Protein AF-A0A0F3GQL5-F1 (afdb_monomer_lite)

Organism: NCBI:txid29290

Structure (mmCIF, N/CA/C/O backbone):
data_AF-A0A0F3GQL5-F1
#
_entry.id   AF-A0A0F3GQL5-F1
#
loop_
_atom_site.group_PDB
_atom_site.id
_atom_site.type_symbol
_atom_site.label_atom_id
_atom_site.label_alt_id
_atom_site.label_comp_id
_atom_site.label_asym_id
_atom_site.label_entity_id
_atom_site.label_seq_id
_atom_site.pdbx_PDB_ins_code
_atom_site.Cartn_x
_atom_site.Cartn_y
_atom_site.Cartn_z
_atom_site.occupancy
_atom_site.B_iso_or_equiv
_atom_site.auth_seq_id
_atom_site.auth_comp_id
_atom_site.auth_asym_id
_atom_site.auth_atom_id
_atom_site.pdbx_PDB_model_num
ATOM 1 N N . MET A 1 1 ? 9.996 25.560 28.411 1.00 35.75 1 MET A N 1
ATOM 2 C CA . MET A 1 1 ? 9.798 25.557 29.876 1.00 35.75 1 MET A CA 1
ATOM 3 C C . MET A 1 1 ? 8.440 26.177 30.111 1.00 35.75 1 MET A C 1
ATOM 5 O O . MET A 1 1 ? 8.324 27.384 30.256 1.00 35.75 1 MET A O 1
ATOM 9 N N . GLU A 1 2 ? 7.406 25.362 29.974 1.00 34.84 2 GLU A N 1
ATOM 10 C CA . GLU A 1 2 ? 6.018 25.794 30.076 1.00 34.84 2 GLU A CA 1
ATOM 11 C C . GLU A 1 2 ? 5.508 25.186 31.376 1.00 34.84 2 GLU A C 1
ATOM 13 O O . GLU A 1 2 ? 5.240 23.991 31.466 1.00 34.84 2 GLU A O 1
ATOM 18 N N . ILE A 1 3 ? 5.584 25.983 32.437 1.00 33.94 3 ILE A N 1
ATOM 19 C CA . ILE A 1 3 ? 5.185 25.575 33.778 1.00 33.94 3 ILE A CA 1
ATOM 20 C C . ILE A 1 3 ? 3.669 25.770 33.862 1.00 33.94 3 ILE A C 1
ATOM 22 O O . ILE A 1 3 ? 3.178 26.893 33.902 1.00 33.94 3 ILE A O 1
ATOM 26 N N . ASP A 1 4 ? 2.966 24.642 33.806 1.00 48.16 4 ASP A N 1
ATOM 27 C CA . ASP A 1 4 ? 1.663 24.316 34.394 1.00 48.16 4 ASP A CA 1
ATOM 28 C C . ASP A 1 4 ? 0.695 25.463 34.754 1.00 48.16 4 ASP A C 1
ATOM 30 O O . ASP A 1 4 ? 0.532 25.853 35.913 1.00 48.16 4 ASP A O 1
ATOM 34 N N . TYR A 1 5 ? -0.123 25.860 33.777 1.00 36.84 5 TYR A N 1
ATOM 35 C CA . TYR A 1 5 ? -1.428 26.482 34.044 1.00 36.84 5 TYR A CA 1
ATOM 36 C C . TYR A 1 5 ? -2.418 25.504 34.718 1.00 36.84 5 TYR A C 1
ATOM 38 O O . TYR A 1 5 ? -3.364 25.938 35.375 1.00 36.84 5 TYR A O 1
ATOM 46 N N . ALA A 1 6 ? -2.193 24.187 34.615 1.00 38.31 6 ALA A N 1
ATOM 47 C CA . ALA A 1 6 ? -3.070 23.156 35.176 1.00 38.31 6 ALA A CA 1
ATOM 48 C C . ALA A 1 6 ? -2.985 23.050 36.713 1.00 38.31 6 ALA A C 1
ATOM 50 O O . ALA A 1 6 ? -4.001 22.829 37.375 1.00 38.31 6 ALA A O 1
ATOM 51 N N . VAL A 1 7 ? -1.802 23.264 37.301 1.00 40.31 7 VAL A N 1
ATOM 52 C CA . VAL A 1 7 ? -1.584 23.132 38.756 1.00 40.31 7 VAL A CA 1
ATOM 53 C C . VAL A 1 7 ? -2.179 24.316 39.530 1.00 40.31 7 VAL A C 1
ATOM 55 O O . VAL A 1 7 ? -2.746 24.128 40.608 1.00 40.31 7 VAL A O 1
ATOM 58 N N . ILE A 1 8 ? -2.142 25.525 38.958 1.00 38.12 8 ILE A N 1
ATOM 59 C CA . ILE A 1 8 ? -2.676 26.748 39.586 1.00 38.12 8 ILE A CA 1
ATOM 60 C C . ILE A 1 8 ? -4.211 26.701 39.688 1.00 38.12 8 ILE A C 1
ATOM 62 O O . ILE A 1 8 ? -4.778 27.118 40.700 1.00 38.12 8 ILE A O 1
ATOM 66 N N . VAL A 1 9 ? -4.891 26.141 38.682 1.00 43.47 9 VAL A N 1
ATOM 67 C C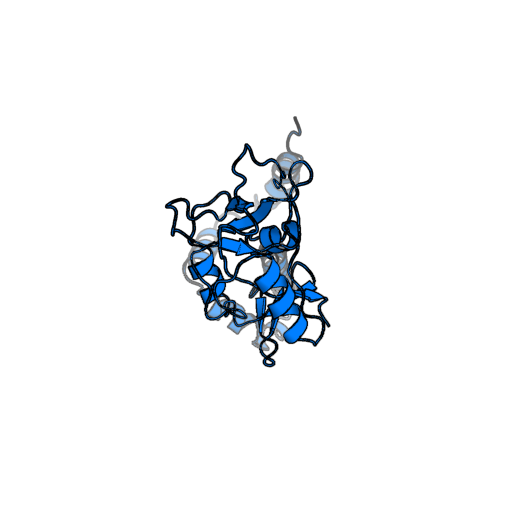A . VAL A 1 9 ? -6.359 25.992 38.680 1.00 43.47 9 VAL A CA 1
ATOM 68 C C . VAL A 1 9 ? -6.810 24.915 39.674 1.00 43.47 9 VAL A C 1
ATOM 70 O O . VAL A 1 9 ? -7.792 25.113 40.394 1.00 43.47 9 VAL A O 1
ATOM 73 N N . TYR A 1 10 ? -6.069 23.806 39.777 1.00 36.56 10 TYR A N 1
ATOM 74 C CA . TYR A 1 10 ? -6.400 22.708 40.691 1.00 36.56 10 TYR A CA 1
ATOM 75 C C . TYR A 1 10 ? -6.295 23.124 42.169 1.00 36.56 10 TYR A C 1
ATOM 77 O O . TYR A 1 10 ? -7.163 22.775 42.971 1.00 36.56 10 TYR A O 1
ATOM 85 N N . HIS A 1 11 ? -5.274 23.911 42.529 1.00 39.47 11 HIS A N 1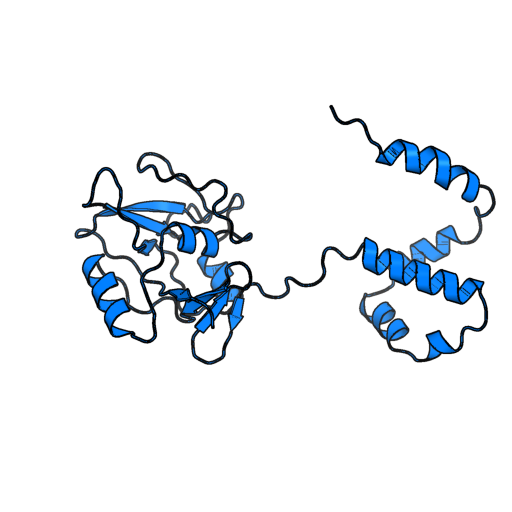
ATOM 86 C CA . HIS A 1 11 ? -5.040 24.319 43.919 1.00 39.47 11 HIS A CA 1
ATOM 87 C C . HIS A 1 11 ? -5.917 25.492 44.388 1.00 39.47 11 HIS A C 1
ATOM 89 O O . HIS A 1 11 ? -6.370 25.474 45.531 1.00 39.47 11 HIS A O 1
ATOM 95 N N . ASN A 1 12 ? -6.185 26.489 43.533 1.00 36.72 12 ASN A N 1
ATOM 96 C CA . ASN A 1 12 ? -6.850 27.729 43.966 1.00 36.72 12 ASN A CA 1
ATOM 97 C C . ASN A 1 12 ? -8.381 27.712 43.856 1.00 36.72 12 ASN A C 1
ATOM 99 O O . ASN A 1 12 ? -9.036 28.463 44.574 1.00 36.72 12 ASN A O 1
ATOM 103 N N . PHE A 1 13 ? -8.965 26.877 42.988 1.00 39.84 13 PHE A N 1
ATOM 104 C CA . PHE A 1 13 ? -10.416 26.894 42.747 1.00 39.84 13 PHE A CA 1
ATOM 105 C C . PHE A 1 13 ? -11.163 25.663 43.262 1.00 39.84 13 PHE A C 1
ATOM 107 O O . PHE A 1 13 ? -12.325 25.782 43.644 1.00 39.84 13 PHE A O 1
ATOM 114 N N . LEU A 1 14 ? -10.525 24.489 43.302 1.00 38.34 14 LEU A N 1
ATOM 115 C CA . LEU A 1 14 ? -11.206 23.254 43.702 1.00 38.34 14 LEU A CA 1
ATOM 116 C C . LEU A 1 14 ? -11.043 22.938 45.193 1.00 38.34 14 LEU A C 1
ATOM 118 O O . LEU A 1 14 ? -12.008 22.505 45.814 1.00 38.34 14 LEU A O 1
ATOM 122 N N . VAL A 1 15 ? -9.891 23.214 45.810 1.00 40.22 15 VAL A N 1
ATOM 123 C CA . VAL A 1 15 ? -9.652 22.897 47.235 1.00 40.22 15 VAL A CA 1
ATOM 124 C C . VAL A 1 15 ? -10.658 23.566 48.197 1.00 40.22 15 VAL A C 1
ATOM 126 O O . VAL A 1 15 ? -11.200 22.846 49.035 1.00 40.22 15 VAL A O 1
ATOM 129 N N . PRO A 1 16 ? -11.038 24.854 48.052 1.00 37.09 16 PRO A N 1
ATOM 130 C CA . PRO A 1 16 ? -11.979 25.486 48.986 1.00 37.09 16 PRO A CA 1
ATOM 131 C C . PRO A 1 16 ? -13.423 24.968 48.856 1.00 37.09 16 PRO A C 1
ATOM 133 O O . PRO A 1 16 ? -14.230 25.138 49.767 1.00 37.09 16 PRO A O 1
ATOM 136 N N . ALA A 1 17 ? -13.773 24.337 47.727 1.00 40.44 17 ALA A N 1
ATOM 137 C CA . ALA A 1 17 ? -15.112 23.797 47.477 1.00 40.44 17 ALA A CA 1
ATOM 138 C C . ALA A 1 17 ? -15.315 22.384 48.061 1.00 40.44 17 ALA A C 1
ATOM 140 O O . ALA A 1 17 ? -16.452 21.914 48.154 1.00 40.44 17 ALA A O 1
ATOM 141 N N . PHE A 1 18 ? -14.237 21.703 48.469 1.00 42.16 18 PHE A N 1
ATOM 142 C CA . PHE A 1 18 ? -14.279 20.316 48.948 1.00 42.16 18 PHE A CA 1
ATOM 143 C C . PHE A 1 18 ? -14.181 20.151 50.470 1.00 42.16 18 PHE A C 1
ATOM 145 O O . PHE A 1 18 ? -14.373 19.031 50.954 1.00 42.16 18 PHE A O 1
ATOM 152 N N . ASP A 1 19 ? -13.976 21.223 51.239 1.00 39.91 19 ASP A N 1
ATOM 153 C CA . ASP A 1 19 ? -13.812 21.119 52.698 1.00 39.91 19 ASP A CA 1
ATOM 154 C C . ASP A 1 19 ? -15.091 20.698 53.446 1.00 39.91 19 ASP A C 1
ATOM 156 O O . ASP A 1 19 ? -15.006 20.146 54.539 1.00 39.91 19 ASP A O 1
ATOM 160 N N . ASN A 1 20 ? -16.276 20.822 52.832 1.00 40.44 20 ASN A N 1
ATOM 161 C CA . ASN A 1 20 ? -17.553 20.439 53.457 1.00 40.44 20 ASN A CA 1
ATOM 162 C C . ASN A 1 20 ? -18.208 19.163 52.887 1.00 40.44 20 ASN A C 1
ATOM 164 O O . ASN A 1 20 ? -19.318 18.816 53.288 1.00 40.44 20 ASN A O 1
ATOM 168 N N . ILE A 1 21 ? -17.552 18.436 51.968 1.00 44.78 21 ILE A N 1
ATOM 169 C CA . ILE A 1 21 ? -18.085 17.183 51.372 1.00 44.78 21 ILE A CA 1
ATOM 170 C C . ILE A 1 21 ? -17.102 16.012 51.560 1.00 44.78 21 ILE A C 1
ATOM 172 O O . ILE A 1 21 ? -17.028 15.071 50.772 1.00 44.78 21 ILE A O 1
ATOM 176 N N . ARG A 1 22 ? -16.335 16.027 52.649 1.00 45.81 22 ARG A N 1
ATOM 177 C CA . ARG A 1 22 ? -15.672 14.830 53.180 1.00 45.81 22 ARG A CA 1
ATOM 178 C C . ARG A 1 22 ? -16.541 14.377 54.347 1.00 45.81 22 ARG A C 1
ATOM 180 O O . ARG A 1 22 ? -16.641 15.071 55.342 1.00 45.81 22 ARG A O 1
ATOM 187 N N . ILE A 1 23 ? -17.309 13.295 54.263 1.00 42.25 23 ILE A N 1
ATOM 188 C CA . ILE A 1 23 ? -16.797 11.976 54.674 1.00 42.25 23 ILE A CA 1
ATOM 189 C C . ILE A 1 23 ? -17.729 10.821 54.230 1.00 42.25 23 ILE A C 1
ATOM 191 O O . ILE A 1 23 ? -17.325 9.666 54.275 1.00 42.25 23 ILE A O 1
ATOM 195 N N . PHE A 1 24 ? -18.943 11.077 53.726 1.00 40.94 24 PHE A N 1
ATOM 196 C CA . PHE A 1 24 ? -19.940 10.001 53.556 1.00 40.94 24 PHE A CA 1
ATOM 197 C C . PHE A 1 24 ? -20.049 9.359 52.162 1.00 40.94 24 PHE A C 1
ATOM 199 O O . PHE A 1 24 ? -20.580 8.258 52.053 1.00 40.94 24 PHE A O 1
ATOM 206 N N . MET A 1 25 ? -19.540 9.987 51.096 1.00 42.22 25 MET A N 1
ATOM 207 C CA . MET A 1 25 ? -19.815 9.533 49.715 1.00 42.22 25 MET A CA 1
ATOM 208 C C . MET A 1 25 ? -18.606 8.948 48.970 1.00 42.22 25 MET A C 1
ATOM 210 O O . MET A 1 25 ? -18.778 8.306 47.934 1.00 42.22 25 MET A O 1
ATOM 214 N N . LEU A 1 26 ? -17.389 9.093 49.503 1.00 39.34 26 LEU A N 1
ATOM 215 C CA . LEU A 1 26 ? -16.164 8.573 48.879 1.00 39.34 26 LEU A CA 1
ATOM 216 C C . LEU A 1 26 ? -16.156 7.033 48.709 1.00 39.34 26 LEU A C 1
ATOM 218 O O . LEU A 1 26 ? -15.758 6.560 47.644 1.00 39.34 26 LEU A O 1
ATOM 222 N N . PRO A 1 27 ? -16.657 6.227 49.672 1.00 40.41 27 PRO A N 1
ATOM 223 C CA . PRO A 1 27 ? -16.691 4.770 49.513 1.00 40.41 27 PRO A CA 1
ATOM 224 C C . PRO A 1 27 ? -17.702 4.302 48.455 1.00 40.41 27 PRO A C 1
ATOM 226 O O . PRO A 1 27 ? -17.504 3.265 47.822 1.00 40.41 27 PRO A O 1
ATOM 229 N N . LEU A 1 28 ? -18.786 5.061 48.247 1.00 39.66 28 LEU A N 1
ATOM 230 C CA . LEU A 1 28 ? -19.850 4.716 47.301 1.00 39.66 28 LEU A CA 1
ATOM 231 C C . LEU A 1 28 ? -19.434 5.018 45.854 1.00 39.66 28 LEU A C 1
ATOM 233 O O . LEU A 1 28 ? -19.674 4.204 44.965 1.00 39.66 28 LEU A O 1
ATOM 237 N N . VAL A 1 29 ? -18.749 6.147 45.637 1.00 45.00 29 VAL A N 1
ATOM 238 C CA . VAL A 1 29 ? -18.196 6.539 44.329 1.00 45.00 29 VAL A CA 1
ATOM 239 C C . VAL A 1 29 ? -17.140 5.536 43.863 1.00 45.00 29 VAL A C 1
ATOM 241 O O . VAL A 1 29 ? -17.194 5.099 42.718 1.00 45.00 29 VAL A O 1
ATOM 244 N N . ILE A 1 30 ? -16.256 5.076 44.756 1.00 43.16 30 ILE A N 1
ATOM 245 C CA . ILE A 1 30 ? -15.262 4.039 44.432 1.00 43.16 30 ILE A CA 1
ATOM 246 C C . ILE A 1 30 ? -15.948 2.693 44.131 1.00 43.16 30 ILE A C 1
ATOM 248 O O . ILE A 1 30 ? -15.591 2.025 43.162 1.00 43.16 30 ILE A O 1
ATOM 252 N N . ARG A 1 31 ? -16.985 2.301 44.890 1.00 37.59 31 ARG A N 1
ATOM 253 C CA . ARG A 1 31 ? -17.737 1.055 44.629 1.00 37.59 31 ARG A CA 1
ATOM 254 C C . ARG A 1 31 ? -18.521 1.070 43.313 1.00 37.59 31 ARG A C 1
ATOM 256 O O . ARG A 1 31 ? -18.642 0.018 42.690 1.00 37.59 31 ARG A O 1
ATOM 263 N N . LEU A 1 32 ? -19.038 2.223 42.886 1.00 41.56 32 LEU A N 1
ATOM 264 C CA . LEU A 1 32 ? -19.725 2.367 41.597 1.00 41.56 32 LEU A CA 1
ATOM 265 C C . LEU A 1 32 ? -18.733 2.418 40.425 1.00 41.56 32 LEU A C 1
ATOM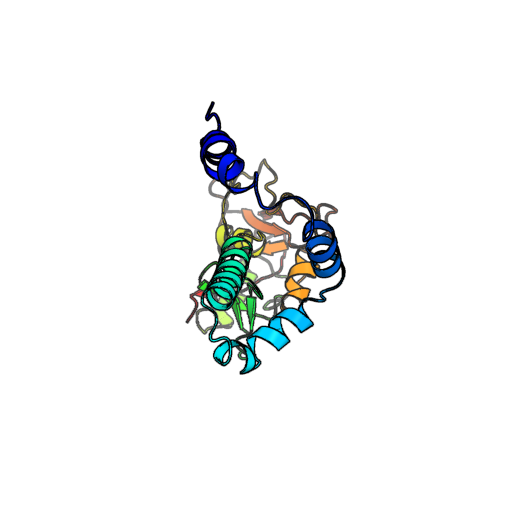 267 O O . LEU A 1 32 ? -18.968 1.752 39.419 1.00 41.56 32 LEU A O 1
ATOM 271 N N . PHE A 1 33 ? -17.594 3.106 40.579 1.00 40.97 33 PHE A N 1
ATOM 272 C CA . PHE A 1 33 ? -16.528 3.147 39.567 1.00 40.97 33 PHE A CA 1
ATOM 273 C C . PHE A 1 33 ? -15.883 1.775 39.303 1.00 40.97 33 PHE A C 1
ATOM 275 O O . PHE A 1 33 ? -15.473 1.517 38.176 1.00 40.97 33 PHE A O 1
ATOM 282 N N . PHE A 1 34 ? -15.825 0.878 40.297 1.00 43.19 34 PHE A N 1
ATOM 283 C CA . PHE A 1 34 ? -15.248 -0.466 40.127 1.00 43.19 34 PHE A CA 1
ATOM 284 C C . PHE A 1 34 ? -16.245 -1.562 39.711 1.00 43.19 34 PHE A C 1
ATOM 286 O O . PHE A 1 34 ? -15.809 -2.670 39.404 1.00 43.19 34 PHE A O 1
ATOM 293 N N . LYS A 1 35 ? -17.562 -1.302 39.697 1.00 37.59 35 LYS A N 1
ATOM 294 C CA . LYS A 1 35 ? -18.576 -2.341 39.405 1.00 37.59 35 LYS A CA 1
ATOM 295 C C . LYS A 1 35 ? -19.529 -2.018 38.250 1.00 37.59 35 LYS A C 1
ATOM 297 O O . LYS A 1 35 ? -20.269 -2.902 37.827 1.00 37.59 35 LYS A O 1
ATOM 302 N N . ALA A 1 36 ? -19.532 -0.797 37.719 1.00 40.47 36 ALA A N 1
ATOM 303 C CA . ALA A 1 36 ? -20.386 -0.461 36.585 1.00 40.47 36 ALA A CA 1
ATOM 304 C C . ALA A 1 36 ? -19.730 -0.887 35.262 1.00 40.47 36 ALA A C 1
ATOM 306 O O . ALA A 1 36 ? -18.874 -0.197 34.710 1.00 40.47 36 ALA A O 1
ATOM 307 N N . GLU A 1 37 ? -20.150 -2.036 34.741 1.00 43.72 37 GLU A N 1
ATOM 308 C CA . GLU A 1 37 ? -19.922 -2.405 33.347 1.00 43.72 37 GLU A CA 1
ATOM 309 C C . GLU A 1 37 ? -20.562 -1.325 32.449 1.00 43.72 37 GLU A C 1
ATOM 311 O O . GLU A 1 37 ? -21.667 -0.855 32.730 1.00 43.72 37 GLU A O 1
ATOM 316 N N . LYS A 1 38 ? -19.859 -0.872 31.396 1.00 49.75 38 LYS A N 1
ATOM 317 C CA . LYS A 1 38 ? -20.276 0.255 30.527 1.00 49.75 38 LYS A CA 1
ATOM 318 C C . LYS A 1 38 ? -21.746 0.164 30.073 1.00 49.75 38 LYS A C 1
ATOM 320 O O . LYS A 1 38 ? -22.399 1.191 29.900 1.00 49.75 38 LYS A O 1
ATOM 325 N N . SER A 1 39 ? -22.272 -1.051 29.922 1.00 44.00 39 SER A N 1
ATOM 326 C CA . SER A 1 39 ? -23.662 -1.373 29.574 1.00 44.00 39 SER A CA 1
ATOM 327 C C . SER A 1 39 ? -24.703 -0.758 30.522 1.00 44.00 39 SER A C 1
ATOM 329 O O . SER A 1 39 ? -25.739 -0.281 30.052 1.00 44.00 39 SER A O 1
ATOM 331 N N . GLU A 1 40 ? -24.432 -0.688 31.827 1.00 52.31 40 GLU A N 1
ATOM 332 C CA . GLU A 1 40 ? -25.391 -0.211 32.834 1.00 52.31 40 GLU A CA 1
ATOM 333 C C . GLU A 1 40 ? -25.561 1.319 32.778 1.00 52.31 40 GLU A C 1
ATOM 335 O O . GLU A 1 40 ? -26.668 1.843 32.926 1.00 52.31 40 GLU A O 1
ATOM 340 N N . VAL A 1 41 ? -24.475 2.040 32.466 1.00 52.41 41 VAL A N 1
ATOM 341 C CA . VAL A 1 41 ? -24.470 3.503 32.281 1.00 52.41 41 VAL A CA 1
ATOM 342 C C . VAL A 1 41 ? -25.291 3.892 31.051 1.00 52.41 41 VAL A C 1
ATOM 344 O O . VAL A 1 41 ? -26.147 4.775 31.123 1.00 52.41 41 VAL A O 1
ATOM 347 N N . TYR A 1 42 ? -25.106 3.190 29.930 1.00 51.72 42 TYR A N 1
ATOM 348 C CA . TYR A 1 42 ? -25.902 3.428 28.722 1.00 51.72 42 TYR A CA 1
ATOM 349 C C . TYR A 1 42 ? -27.377 3.037 28.898 1.00 51.72 42 TYR A C 1
ATOM 351 O O . TYR A 1 42 ? -28.258 3.697 28.338 1.00 51.72 42 TYR A O 1
ATOM 359 N N . ARG A 1 43 ? -27.672 2.007 29.703 1.00 55.22 43 ARG A N 1
ATOM 360 C CA . ARG A 1 43 ? -29.050 1.606 30.029 1.00 55.22 43 ARG A CA 1
ATOM 361 C C . ARG A 1 43 ? -29.782 2.686 30.830 1.00 55.22 43 ARG A C 1
ATOM 363 O O . ARG A 1 43 ? -30.943 2.971 30.537 1.00 55.22 43 ARG A O 1
ATOM 370 N N . LEU A 1 44 ? -29.095 3.323 31.781 1.00 53.66 44 LEU A N 1
ATOM 371 C CA . LEU A 1 44 ? -29.624 4.455 32.549 1.00 53.66 44 LEU A CA 1
ATOM 372 C C . LEU A 1 44 ? -29.891 5.671 31.650 1.00 53.66 44 LEU A C 1
ATOM 374 O O . LEU A 1 44 ? -30.987 6.226 31.717 1.00 53.66 44 LEU A O 1
ATOM 378 N N . LEU A 1 45 ? -28.962 6.010 30.744 1.00 53.34 45 LEU A N 1
ATOM 379 C CA . LEU A 1 45 ? -29.114 7.105 29.768 1.00 53.34 45 LEU A CA 1
ATOM 380 C C . LEU A 1 45 ? -30.297 6.917 28.803 1.00 53.34 45 LEU A C 1
ATOM 382 O O . LEU A 1 45 ? -30.929 7.892 28.404 1.00 53.34 45 LEU A O 1
ATOM 386 N N . ARG A 1 46 ? -30.619 5.671 28.432 1.00 53.75 46 ARG A N 1
ATOM 387 C CA . ARG A 1 46 ? -31.747 5.347 27.537 1.00 53.75 46 ARG A CA 1
ATOM 388 C C . ARG A 1 46 ? -33.097 5.266 28.267 1.00 53.75 46 ARG A C 1
ATOM 390 O O . ARG A 1 46 ? -34.146 5.219 27.623 1.00 53.75 46 ARG A O 1
ATOM 397 N N . SER A 1 47 ? -33.102 5.232 29.598 1.00 51.53 47 SER A N 1
ATOM 398 C CA . SER A 1 47 ? -34.335 5.165 30.383 1.00 51.53 47 SER A CA 1
ATOM 399 C C . SER A 1 47 ? -34.988 6.551 30.511 1.00 51.53 47 SER A C 1
ATOM 401 O O . SER A 1 47 ? -34.325 7.546 30.793 1.00 51.53 47 SER A O 1
ATOM 403 N N . LYS A 1 48 ? -36.319 6.637 30.354 1.00 48.62 48 LYS A N 1
ATOM 404 C CA . LYS A 1 48 ? -37.087 7.887 30.563 1.00 48.62 48 LYS A CA 1
ATOM 405 C C . LYS A 1 48 ? -37.109 8.359 32.031 1.00 48.62 48 LYS A C 1
ATOM 407 O O . LYS A 1 48 ? -37.713 9.383 32.332 1.00 48.62 48 LYS A O 1
ATOM 412 N N . GLU A 1 49 ? -36.454 7.637 32.939 1.00 50.72 49 GLU A N 1
ATOM 413 C CA . GLU A 1 49 ? -36.365 7.960 34.367 1.00 50.72 49 GLU A CA 1
ATOM 414 C C . GLU A 1 49 ? -35.543 9.234 34.633 1.00 50.72 49 GLU A C 1
ATOM 416 O O . GLU A 1 49 ? -35.822 9.953 35.590 1.00 50.72 49 GLU A O 1
ATOM 421 N N . ILE A 1 50 ? -34.620 9.598 33.733 1.00 48.81 50 ILE A N 1
ATOM 422 C CA . ILE A 1 50 ? -33.840 10.847 33.820 1.00 48.81 50 ILE A CA 1
ATOM 423 C C . ILE A 1 50 ? -34.749 12.088 33.758 1.00 48.81 50 ILE A C 1
ATOM 425 O O . ILE A 1 50 ? -34.496 13.083 34.434 1.00 48.81 50 ILE A O 1
ATOM 429 N N . PHE A 1 51 ? -35.857 12.016 33.013 1.00 46.09 51 PHE A N 1
ATOM 430 C CA . PHE A 1 51 ? -36.812 13.120 32.860 1.00 46.09 51 PHE A CA 1
ATOM 431 C C . PHE A 1 51 ? -37.800 13.263 34.029 1.00 46.09 51 PHE A C 1
ATOM 433 O O .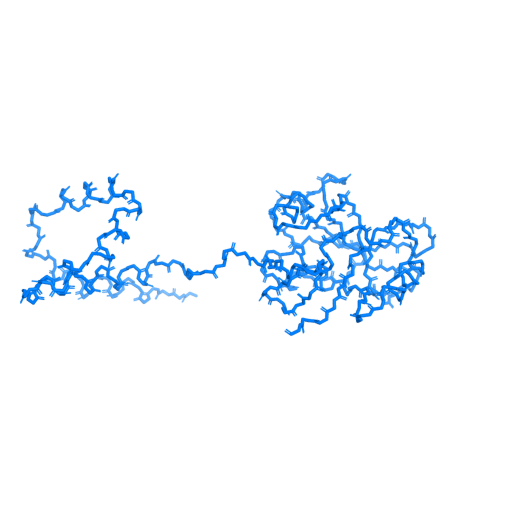 PHE A 1 51 ? -38.532 14.249 34.083 1.00 46.09 51 PHE A O 1
ATOM 440 N N . LYS A 1 52 ? -37.827 12.319 34.982 1.00 51.72 52 LYS A N 1
ATOM 441 C CA . LYS A 1 52 ? -38.651 12.420 36.203 1.00 51.72 52 LYS A CA 1
ATOM 442 C C . LYS A 1 52 ? -37.927 13.094 37.373 1.00 51.72 52 LYS A C 1
ATOM 444 O O . LYS A 1 52 ? -38.523 13.295 38.430 1.00 51.72 52 LYS A O 1
ATOM 449 N N . MET A 1 53 ? -36.649 13.442 37.222 1.00 51.72 53 MET A N 1
ATOM 450 C CA . MET A 1 53 ? -35.857 14.043 38.295 1.00 51.72 53 MET A CA 1
ATOM 451 C C . MET A 1 53 ? -36.218 15.531 38.456 1.00 51.72 53 MET A C 1
ATOM 453 O O . MET A 1 53 ? -35.676 16.386 37.768 1.00 51.72 53 MET A O 1
ATOM 457 N N . SER A 1 54 ? -37.132 15.853 39.381 1.00 51.38 54 SER A N 1
ATOM 458 C CA . SER A 1 54 ? -37.570 17.240 39.655 1.00 51.38 54 SER A CA 1
ATOM 459 C C . SER A 1 54 ? -36.618 18.039 40.555 1.00 51.38 54 SER A C 1
ATOM 461 O O . SER A 1 54 ? -36.783 19.245 40.730 1.00 51.38 54 SER A O 1
ATOM 463 N N . SER A 1 55 ? -35.618 17.381 41.149 1.00 63.1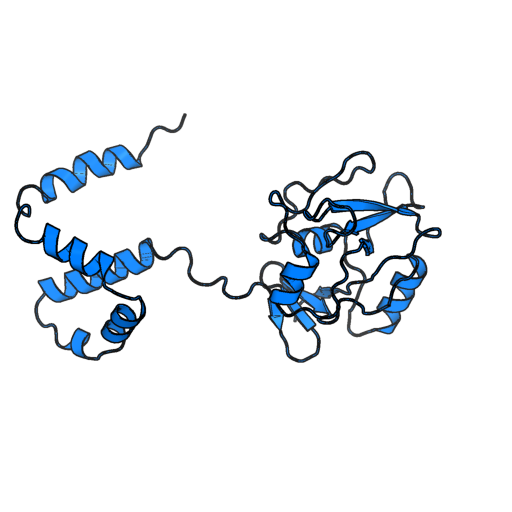6 55 SER A N 1
ATOM 464 C CA . SER A 1 55 ? -34.665 18.030 42.047 1.00 63.16 55 SER A CA 1
ATOM 465 C C . SER A 1 55 ? -33.526 18.665 41.255 1.00 63.16 55 SER A C 1
ATOM 467 O O . SER A 1 55 ? -32.797 17.977 40.537 1.00 63.16 55 SER A O 1
ATOM 469 N N . SER A 1 56 ? -33.321 19.969 41.450 1.00 58.53 56 SER A N 1
ATOM 470 C CA . SER A 1 56 ? -32.229 20.752 40.852 1.00 58.53 56 SER A CA 1
ATOM 471 C C . SER A 1 56 ? -30.846 20.139 41.101 1.00 58.53 56 SER A C 1
ATOM 473 O O . SER A 1 56 ? -29.973 20.192 40.236 1.00 58.53 56 SER A O 1
ATOM 475 N N . ARG A 1 57 ? -30.664 19.465 42.244 1.00 65.12 57 ARG A N 1
ATOM 476 C CA . ARG A 1 57 ? -29.436 18.724 42.579 1.00 65.12 57 ARG A CA 1
ATOM 477 C C . ARG A 1 57 ? -29.251 17.458 41.737 1.00 65.12 57 ARG A C 1
ATOM 479 O O . ARG A 1 57 ? -28.125 17.108 41.404 1.00 65.12 57 ARG A O 1
ATOM 486 N N . GLY A 1 58 ? -30.345 16.793 41.373 1.00 63.84 58 GLY A N 1
ATOM 487 C CA . GLY A 1 58 ? -30.335 15.608 40.518 1.00 63.84 58 GLY A CA 1
ATOM 488 C C . GLY A 1 58 ? -30.030 15.942 39.058 1.00 63.84 58 GLY A C 1
ATOM 489 O O . GLY A 1 58 ? -29.218 15.266 38.433 1.00 63.84 58 GLY A O 1
ATOM 490 N N . ILE A 1 59 ? -30.604 17.035 38.550 1.00 67.38 59 ILE A N 1
ATOM 491 C CA . ILE A 1 59 ? -30.326 17.546 37.199 1.00 67.38 59 ILE A CA 1
ATOM 492 C C . ILE A 1 59 ? -28.855 17.959 37.079 1.00 67.38 59 ILE A C 1
ATOM 494 O O . ILE A 1 59 ? -28.180 17.557 36.134 1.00 67.38 59 ILE A O 1
ATOM 498 N N . LEU A 1 60 ? -28.326 18.692 38.065 1.00 65.69 60 LEU A N 1
ATOM 499 C CA . LEU A 1 60 ? -26.921 19.106 38.074 1.00 65.69 60 LEU A CA 1
ATOM 500 C C . LEU A 1 60 ? -25.963 17.904 38.103 1.00 65.69 60 LEU A C 1
ATOM 502 O O . LEU A 1 60 ? -24.944 17.919 37.421 1.00 65.69 60 LEU A O 1
ATOM 506 N N . PHE A 1 61 ? -26.303 16.843 38.840 1.00 71.88 61 PHE A N 1
ATOM 507 C CA . PHE A 1 61 ? -25.510 15.614 38.880 1.00 71.88 61 PHE A CA 1
ATOM 508 C C . PHE A 1 61 ? -25.492 14.882 37.530 1.00 71.88 61 PHE A C 1
ATOM 510 O O . PHE A 1 61 ? -24.434 14.444 37.086 1.00 71.88 61 PHE A O 1
ATOM 517 N N . VAL A 1 62 ? -26.633 14.801 36.838 1.00 70.75 62 VAL A N 1
ATOM 518 C CA . VAL A 1 62 ? -26.710 14.213 35.488 1.00 70.75 62 VAL A CA 1
ATOM 519 C C . VAL A 1 62 ? -25.935 15.056 34.475 1.00 70.75 62 VAL A C 1
ATOM 521 O O . VAL A 1 62 ? -25.209 14.499 33.655 1.00 70.75 62 VAL A O 1
ATOM 524 N N . LEU A 1 63 ? -26.026 16.385 34.556 1.00 74.50 63 LEU A N 1
ATOM 525 C CA . LEU A 1 63 ? -25.254 17.292 33.702 1.00 74.50 63 LEU A CA 1
ATOM 526 C C . LEU A 1 63 ? -23.748 17.186 33.965 1.00 74.50 63 LEU A C 1
ATOM 528 O O . LEU A 1 63 ? -22.975 17.195 33.014 1.00 74.50 63 LEU A O 1
ATOM 532 N N . LEU A 1 64 ? -23.327 17.022 35.222 1.00 75.81 64 LEU A N 1
ATOM 533 C CA . LEU A 1 64 ? -21.926 16.785 35.578 1.00 75.81 64 LEU A CA 1
ATOM 534 C C . LEU A 1 64 ? -21.437 15.420 35.091 1.00 75.81 64 LEU A C 1
ATOM 536 O O . LEU A 1 64 ? -20.337 15.341 34.561 1.00 75.81 64 LEU A O 1
ATOM 540 N N . LEU A 1 65 ? -22.244 14.361 35.197 1.00 73.38 65 LEU A N 1
ATOM 541 C CA . LEU A 1 65 ? -21.896 13.057 34.628 1.00 73.38 65 LEU A CA 1
ATOM 542 C C . LEU A 1 65 ? -21.807 13.109 33.100 1.00 73.38 65 LEU A C 1
ATOM 544 O O . LEU A 1 65 ? -20.868 12.557 32.539 1.00 73.38 65 LEU A O 1
ATOM 548 N N . LEU A 1 66 ? -22.726 13.803 32.425 1.00 68.19 66 LEU A N 1
ATOM 549 C CA . LEU A 1 66 ? -22.662 14.020 30.977 1.00 68.19 66 LEU A CA 1
ATOM 550 C C . LEU A 1 66 ? -21.443 14.854 30.585 1.00 68.19 66 LEU A C 1
ATOM 552 O O . LEU A 1 66 ? -20.743 14.478 29.656 1.00 68.19 66 LEU A O 1
ATOM 556 N N . ALA A 1 67 ? -21.145 15.936 31.303 1.00 70.19 67 ALA A N 1
ATOM 557 C CA . ALA A 1 67 ? -19.969 16.764 31.057 1.00 70.19 67 ALA A CA 1
ATOM 558 C C . ALA A 1 67 ? -18.673 15.982 31.296 1.00 70.19 67 ALA A C 1
ATOM 560 O O . ALA A 1 67 ? -17.775 16.050 30.472 1.00 70.19 67 ALA A O 1
ATOM 561 N N . VAL A 1 68 ? -18.589 15.171 32.355 1.00 72.50 68 VAL A N 1
ATOM 562 C CA . VAL A 1 68 ? -17.443 14.284 32.604 1.00 72.50 68 VAL A CA 1
ATOM 563 C C . VAL A 1 68 ? -17.339 13.222 31.516 1.00 72.50 68 VAL A C 1
ATOM 565 O O . VAL A 1 68 ? -16.241 12.985 31.034 1.00 72.50 68 VAL A O 1
ATOM 568 N N . VAL A 1 69 ? -18.438 12.617 31.063 1.00 64.62 69 VAL A N 1
ATOM 569 C CA . VAL A 1 69 ? -18.411 11.661 29.943 1.00 64.62 69 VAL A CA 1
ATOM 570 C C . VAL A 1 69 ? -17.998 12.349 28.643 1.00 64.62 69 VAL A C 1
ATOM 572 O O . VAL A 1 69 ? -17.204 11.786 27.910 1.00 64.62 69 VAL A O 1
ATOM 575 N N . LEU A 1 70 ? -18.452 13.570 28.367 1.00 62.12 70 LEU A N 1
ATOM 576 C CA . LEU A 1 70 ? -18.068 14.332 27.174 1.00 62.12 70 LEU A CA 1
ATOM 577 C C . LEU A 1 70 ? -16.619 14.842 27.234 1.00 62.12 70 LEU A C 1
ATOM 579 O O . LEU A 1 70 ? -15.972 14.950 26.200 1.00 62.12 70 LEU A O 1
ATOM 583 N N . TYR A 1 71 ? -16.108 15.137 28.430 1.00 64.44 71 TYR A N 1
ATOM 584 C CA . TYR A 1 71 ? -14.763 15.681 28.647 1.00 64.44 71 TYR A CA 1
ATOM 585 C C . TYR A 1 71 ? -13.701 14.589 28.852 1.00 64.44 71 TYR A C 1
ATOM 587 O O . TYR A 1 71 ? -12.524 14.810 28.588 1.00 64.44 71 TYR A O 1
ATOM 595 N N . THR A 1 72 ? -14.105 13.400 29.314 1.00 54.03 72 THR A N 1
ATOM 596 C CA . THR A 1 72 ? -13.228 12.228 29.483 1.00 54.03 72 THR A CA 1
ATOM 597 C C . THR A 1 72 ? -13.421 11.169 28.410 1.00 54.03 72 THR A C 1
ATOM 599 O O . THR A 1 72 ? -12.599 10.258 28.342 1.00 54.03 72 THR A O 1
ATOM 602 N N . ALA A 1 73 ? -14.453 11.261 27.561 1.00 50.09 73 ALA A N 1
ATOM 603 C CA . ALA A 1 73 ? -14.501 10.465 26.347 1.00 50.09 73 ALA A CA 1
ATOM 604 C C . ALA A 1 73 ? -13.333 10.922 25.467 1.00 50.09 73 ALA A C 1
ATOM 606 O O . ALA A 1 73 ? -13.377 12.038 24.943 1.00 50.09 73 ALA A O 1
ATOM 607 N N . PRO A 1 74 ? -12.280 10.105 25.277 1.00 50.56 74 PRO A N 1
ATOM 608 C CA . PRO A 1 74 ? -11.368 10.366 24.177 1.00 50.56 74 PRO A CA 1
ATOM 609 C C . PRO A 1 74 ? -12.225 10.421 22.916 1.00 50.56 74 PRO A C 1
ATOM 611 O O . PRO A 1 74 ? -12.993 9.484 22.722 1.00 50.56 74 PRO A O 1
ATOM 614 N N . SER A 1 75 ? -12.136 11.518 22.146 1.00 50.03 75 SER A N 1
ATOM 615 C CA . SER A 1 75 ? -12.681 11.704 20.787 1.00 50.03 75 SER A CA 1
ATOM 616 C C . SER A 1 75 ? -13.357 10.436 20.249 1.00 50.03 75 SER A C 1
ATOM 618 O O . SER A 1 75 ? -12.733 9.588 19.605 1.00 50.03 75 SER A O 1
ATOM 620 N N . ALA A 1 76 ? -14.610 10.221 20.645 1.00 45.47 76 ALA A N 1
ATOM 621 C CA . ALA A 1 76 ? -15.261 8.942 20.431 1.00 45.47 76 ALA A CA 1
ATOM 622 C C . ALA A 1 76 ? -15.886 8.957 19.039 1.00 45.47 76 ALA A C 1
ATOM 624 O O . ALA A 1 76 ? -17.060 9.287 18.931 1.00 45.47 76 ALA A O 1
ATOM 625 N N . TYR A 1 77 ? -15.087 8.674 18.001 1.00 42.44 77 TYR A N 1
ATOM 626 C CA . TYR A 1 77 ? -15.367 7.656 16.971 1.00 42.44 77 TYR A CA 1
ATOM 627 C C . TYR A 1 77 ? -14.244 7.635 15.907 1.00 42.44 77 TYR A C 1
ATOM 629 O O . TYR A 1 77 ? -14.308 8.316 14.892 1.00 42.44 77 TYR A O 1
ATOM 637 N N . SER A 1 78 ? -13.209 6.819 16.104 1.00 45.09 78 SER A N 1
ATOM 638 C CA . SER A 1 78 ? -12.434 6.251 14.988 1.00 45.09 78 SER A CA 1
ATOM 639 C C . SER A 1 78 ? -12.709 4.755 14.994 1.00 45.09 78 SER A C 1
ATOM 641 O O . SER A 1 78 ? -11.802 3.968 15.256 1.00 45.09 78 SER A O 1
ATOM 643 N N . GLU A 1 79 ? -13.969 4.332 14.847 1.00 55.03 79 GLU A N 1
ATOM 644 C CA . GLU A 1 79 ? -14.209 2.893 14.979 1.00 55.03 79 GLU A CA 1
ATOM 645 C C . GLU A 1 79 ? -13.670 2.097 13.798 1.00 55.03 79 GLU A C 1
ATOM 647 O O . GLU A 1 79 ? -13.215 0.987 14.027 1.00 55.03 79 GLU A O 1
ATOM 652 N N . TRP A 1 80 ? -13.583 2.640 12.583 1.00 74.19 80 TRP A N 1
ATOM 653 C CA . TRP A 1 80 ? -12.980 1.915 11.461 1.00 74.19 80 TRP A CA 1
ATOM 654 C C . TRP A 1 80 ? -12.405 2.926 10.469 1.00 74.19 80 TRP A C 1
ATOM 656 O O . TRP A 1 80 ? -13.162 3.604 9.778 1.00 74.19 80 TRP A O 1
ATOM 666 N N . ARG A 1 81 ? -11.070 3.067 10.408 1.00 90.69 81 ARG A N 1
ATOM 667 C CA . ARG A 1 81 ? -10.413 3.945 9.417 1.00 90.69 81 ARG A CA 1
ATOM 668 C C . ARG A 1 81 ? -10.844 3.576 8.000 1.00 90.69 81 ARG A C 1
ATOM 670 O O . ARG A 1 81 ? -11.067 4.458 7.172 1.00 90.69 81 ARG A O 1
ATOM 677 N N . PHE A 1 82 ? -10.928 2.276 7.745 1.00 94.94 82 PHE A N 1
ATOM 678 C CA . PHE A 1 82 ? -11.308 1.726 6.461 1.00 94.94 82 PHE A CA 1
ATOM 679 C C . PHE A 1 82 ? -12.773 1.318 6.485 1.00 94.94 82 PHE A C 1
ATOM 681 O O . PHE A 1 82 ? -13.193 0.498 7.302 1.00 94.94 82 PHE A O 1
ATOM 688 N N . LYS A 1 83 ? -13.547 1.898 5.574 1.00 95.12 83 LYS A N 1
ATOM 689 C CA . LYS A 1 83 ? -14.959 1.589 5.379 1.00 95.12 83 LYS A CA 1
ATOM 690 C C . LYS A 1 83 ? -15.122 0.802 4.085 1.00 95.12 83 LYS A C 1
ATOM 692 O O . LYS A 1 83 ? -14.760 1.291 3.023 1.00 95.12 83 LYS A O 1
ATOM 697 N N . ASP A 1 84 ? -15.700 -0.388 4.171 1.00 96.00 84 ASP A N 1
ATOM 698 C CA . ASP A 1 84 ? -16.084 -1.160 2.989 1.00 96.00 84 ASP A CA 1
ATOM 699 C C . ASP A 1 84 ? -17.278 -0.507 2.280 1.00 96.00 84 ASP A C 1
ATOM 701 O O . ASP A 1 84 ? -18.301 -0.213 2.908 1.00 96.00 84 ASP A O 1
ATOM 705 N N . ASN A 1 85 ? -17.150 -0.286 0.973 1.00 95.56 85 ASN A N 1
ATOM 706 C CA . ASN A 1 85 ? -18.205 0.298 0.146 1.00 95.56 85 ASN A CA 1
ATOM 707 C C . ASN A 1 85 ? -19.139 -0.753 -0.471 1.00 95.56 85 ASN A C 1
ATOM 709 O O . ASN A 1 85 ? -20.138 -0.390 -1.091 1.00 95.56 85 ASN A O 1
ATOM 713 N N . GLY A 1 86 ? -18.831 -2.047 -0.337 1.00 95.94 86 GLY A N 1
ATOM 714 C CA . GLY A 1 86 ? -19.621 -3.140 -0.912 1.00 95.94 86 GLY A CA 1
ATOM 715 C C . GLY A 1 86 ? -19.467 -3.311 -2.428 1.00 95.94 86 GLY A C 1
ATOM 716 O O . GLY A 1 86 ? -20.043 -4.236 -2.994 1.00 95.94 86 GLY A O 1
ATOM 717 N N . ASP A 1 87 ? -18.666 -2.468 -3.087 1.00 95.25 87 ASP A N 1
ATOM 718 C CA . ASP A 1 87 ? -18.373 -2.519 -4.528 1.00 95.25 87 ASP A CA 1
ATOM 719 C C . ASP A 1 87 ? -16.954 -3.041 -4.835 1.00 95.25 87 ASP A C 1
ATOM 721 O O . ASP A 1 87 ? -16.456 -2.926 -5.956 1.00 95.25 87 ASP A O 1
ATOM 725 N N . GLY A 1 88 ? -16.285 -3.618 -3.830 1.00 95.19 88 GLY A N 1
ATOM 726 C CA . GLY A 1 88 ? -14.895 -4.068 -3.929 1.00 95.19 88 GLY A CA 1
ATOM 727 C C . GLY A 1 88 ? -13.857 -2.962 -3.706 1.00 95.19 88 GLY A C 1
ATOM 728 O O . GLY A 1 88 ? -12.668 -3.198 -3.952 1.00 95.19 88 GLY A O 1
ATOM 729 N N . SER A 1 89 ? -14.277 -1.786 -3.229 1.00 97.12 89 SER A N 1
ATOM 730 C CA . SER A 1 89 ? -13.404 -0.725 -2.718 1.00 97.12 89 SER A CA 1
ATOM 731 C C . SER A 1 89 ? -13.550 -0.517 -1.206 1.00 97.12 89 SER A C 1
ATOM 733 O O . SER A 1 89 ? -14.584 -0.823 -0.611 1.00 97.12 89 SER A O 1
ATOM 735 N N . MET A 1 90 ? -12.491 0.014 -0.596 1.00 97.50 90 MET A N 1
ATOM 736 C CA . MET A 1 90 ? -12.420 0.415 0.806 1.00 97.50 90 MET A CA 1
ATOM 737 C C . MET A 1 90 ? -12.074 1.906 0.870 1.00 97.50 90 MET A C 1
ATOM 739 O O . MET A 1 90 ? -11.018 2.312 0.382 1.00 97.50 90 MET A O 1
ATOM 743 N N . THR A 1 91 ? -12.925 2.722 1.485 1.00 97.00 91 THR A N 1
ATOM 744 C CA . THR A 1 91 ? -12.645 4.144 1.729 1.00 97.00 91 THR A CA 1
ATOM 745 C C . THR A 1 91 ? -11.753 4.305 2.952 1.00 97.00 91 THR A C 1
ATOM 747 O O . THR A 1 91 ? -12.108 3.864 4.045 1.00 97.00 91 THR A O 1
ATOM 750 N N . ASP A 1 92 ? -10.624 4.987 2.785 1.00 96.50 92 ASP A N 1
ATOM 751 C CA . ASP A 1 92 ? -9.779 5.469 3.872 1.00 96.50 92 ASP A CA 1
ATOM 752 C C . ASP A 1 92 ? -10.284 6.832 4.363 1.00 96.50 92 ASP A C 1
ATOM 754 O O . ASP A 1 92 ? -10.063 7.872 3.744 1.00 96.50 92 ASP A O 1
ATOM 758 N N . THR A 1 93 ? -10.956 6.824 5.509 1.00 94.25 93 THR A N 1
ATOM 759 C CA . THR A 1 93 ? -11.574 8.016 6.113 1.00 94.25 93 THR A CA 1
ATOM 760 C C . THR A 1 93 ? -10.580 9.087 6.570 1.00 94.25 93 THR A C 1
ATOM 762 O O . THR A 1 93 ? -10.991 10.229 6.763 1.00 94.25 93 THR A O 1
ATOM 765 N N . LEU A 1 94 ? -9.288 8.764 6.722 1.00 93.19 94 LEU A N 1
ATOM 766 C CA . LEU A 1 94 ? -8.269 9.758 7.084 1.00 93.19 94 LEU A CA 1
ATOM 767 C C . LEU A 1 94 ? -7.756 10.539 5.873 1.00 93.19 94 LEU A C 1
ATOM 769 O O . LEU A 1 94 ? -7.386 11.702 6.006 1.00 93.19 94 LEU A O 1
ATOM 773 N N . THR A 1 95 ? -7.699 9.899 4.703 1.00 94.69 95 THR A N 1
ATOM 774 C CA . THR A 1 95 ? -7.102 10.490 3.493 1.00 94.69 95 THR A CA 1
ATOM 775 C C . THR A 1 95 ? -8.130 10.859 2.429 1.00 94.69 95 THR A C 1
ATOM 777 O O . THR A 1 95 ? -7.811 11.623 1.522 1.00 94.69 95 THR A O 1
ATOM 780 N N . GLY A 1 96 ? -9.351 10.325 2.524 1.00 95.00 96 GLY A N 1
ATOM 781 C CA . GLY A 1 96 ? -10.374 10.449 1.488 1.00 95.00 96 GLY A CA 1
ATOM 782 C C . GLY A 1 96 ? -10.069 9.629 0.231 1.00 95.00 96 GLY A C 1
ATOM 783 O O . GLY A 1 96 ? -10.732 9.814 -0.784 1.00 95.00 96 GLY A O 1
ATOM 784 N N . LEU A 1 97 ? -9.066 8.746 0.264 1.00 97.75 97 LEU A N 1
ATOM 785 C CA . LEU A 1 97 ? -8.734 7.853 -0.844 1.00 97.75 97 LEU A CA 1
ATOM 786 C C . LEU A 1 97 ? -9.578 6.580 -0.790 1.00 97.75 97 LEU A C 1
ATOM 788 O O . LEU A 1 97 ? -9.964 6.107 0.279 1.00 97.75 97 LEU A O 1
ATOM 792 N N . GLU A 1 98 ? -9.808 5.982 -1.951 1.00 97.88 98 GLU A N 1
ATOM 793 C CA . GLU A 1 98 ? -10.377 4.645 -2.071 1.00 97.88 98 GLU A CA 1
ATOM 794 C C . GLU A 1 98 ? -9.307 3.662 -2.523 1.00 97.88 98 GLU A C 1
ATOM 796 O O . GLU A 1 98 ? -8.609 3.875 -3.515 1.00 97.88 98 GLU A O 1
ATOM 801 N N . TRP A 1 99 ? -9.219 2.549 -1.811 1.00 98.12 99 TRP A N 1
ATOM 802 C CA . TRP A 1 99 ? -8.301 1.456 -2.089 1.00 98.12 99 TRP A CA 1
ATOM 803 C C . TRP A 1 99 ? -9.077 0.260 -2.606 1.00 98.12 99 TRP A C 1
ATOM 805 O O . TRP A 1 99 ? -10.199 -0.006 -2.168 1.00 98.12 99 TRP A O 1
ATOM 815 N N . LYS A 1 100 ? -8.489 -0.515 -3.514 1.00 97.81 100 LYS A N 1
ATOM 816 C CA . LYS A 1 100 ? -9.097 -1.794 -3.884 1.00 97.81 100 LYS A CA 1
ATOM 817 C C . LYS A 1 100 ? -9.106 -2.721 -2.662 1.00 97.81 100 LYS A C 1
ATOM 819 O O . LYS A 1 100 ? -8.096 -2.838 -1.968 1.00 97.81 100 LYS A O 1
ATOM 824 N N . LYS A 1 101 ? -10.246 -3.366 -2.390 1.00 97.50 101 LYS A N 1
ATOM 825 C CA . LYS A 1 101 ? -10.394 -4.287 -1.251 1.00 97.50 101 LYS A CA 1
ATOM 826 C C . LYS A 1 101 ? -9.490 -5.510 -1.400 1.00 97.50 101 LYS A C 1
ATOM 828 O O . LYS A 1 101 ? -8.889 -5.948 -0.426 1.00 97.50 101 LYS A O 1
ATOM 833 N N . ASP A 1 102 ? -9.379 -6.015 -2.626 1.00 96.94 102 ASP A N 1
ATOM 834 C CA . ASP A 1 102 ? -8.406 -7.032 -3.008 1.00 96.94 102 ASP A CA 1
ATOM 835 C C . ASP A 1 102 ? -7.046 -6.387 -3.295 1.00 96.94 102 ASP A C 1
ATOM 837 O O . ASP A 1 102 ? -6.860 -5.709 -4.310 1.00 96.94 102 ASP A O 1
ATOM 841 N N . ALA A 1 103 ? -6.108 -6.608 -2.378 1.00 96.19 103 ALA A N 1
ATOM 842 C CA . ALA A 1 103 ? -4.749 -6.095 -2.434 1.00 96.19 103 ALA A CA 1
ATOM 843 C C . ALA A 1 103 ? -3.822 -6.921 -3.345 1.00 96.19 103 ALA A C 1
ATOM 845 O O . ALA A 1 103 ? -2.630 -6.633 -3.399 1.00 96.19 103 ALA A O 1
ATOM 846 N N . ASN A 1 104 ? -4.321 -7.950 -4.039 1.00 95.50 104 ASN A N 1
ATOM 847 C CA . ASN A 1 104 ? -3.569 -8.683 -5.059 1.00 95.50 104 ASN A CA 1
ATOM 848 C C . ASN A 1 104 ? -4.192 -8.499 -6.452 1.00 95.50 104 ASN A C 1
ATOM 850 O O . ASN A 1 104 ? -4.533 -9.453 -7.141 1.00 95.50 104 ASN A O 1
ATOM 854 N N . ALA A 1 105 ? -4.363 -7.247 -6.874 1.00 91.56 105 ALA A N 1
ATOM 855 C CA . ALA A 1 105 ? -5.118 -6.931 -8.087 1.00 91.56 105 ALA A CA 1
ATOM 856 C C . ALA A 1 105 ? -4.448 -7.377 -9.402 1.00 91.56 105 ALA A C 1
ATOM 858 O O . ALA A 1 105 ? -5.120 -7.454 -10.427 1.00 91.56 105 ALA A O 1
ATOM 859 N N . CYS A 1 106 ? -3.131 -7.593 -9.381 1.00 92.81 106 CYS A N 1
ATOM 860 C CA . CYS A 1 106 ? -2.293 -7.741 -10.574 1.00 92.81 106 CYS A CA 1
ATOM 861 C C . CYS A 1 106 ? -1.308 -8.909 -10.497 1.00 92.81 106 CYS A C 1
ATOM 863 O O . CYS A 1 106 ? -0.444 -9.009 -11.366 1.00 92.81 106 CYS A O 1
ATOM 865 N N . ASP A 1 107 ? -1.381 -9.731 -9.447 1.00 93.69 107 ASP A N 1
ATOM 866 C CA . ASP A 1 107 ? -0.291 -10.625 -9.060 1.00 93.69 107 ASP A CA 1
ATOM 867 C C . ASP A 1 107 ? 1.050 -9.881 -8.924 1.00 93.69 107 ASP A C 1
ATOM 869 O O . ASP A 1 107 ? 1.123 -8.652 -8.797 1.00 93.69 107 ASP A O 1
ATOM 873 N N . LYS A 1 108 ? 2.136 -10.648 -8.868 1.00 94.94 108 LYS A N 1
ATOM 874 C CA . LYS A 1 108 ? 3.492 -10.131 -8.754 1.00 94.94 108 LYS A CA 1
ATOM 875 C C . LYS A 1 108 ? 4.029 -9.825 -10.153 1.00 94.94 108 LYS A C 1
ATOM 877 O O . LYS A 1 108 ? 4.269 -10.743 -10.933 1.00 94.94 108 LYS A O 1
ATOM 882 N N . VAL A 1 109 ? 4.250 -8.548 -10.453 1.00 97.56 109 VAL A N 1
ATOM 883 C CA . VAL A 1 109 ? 4.674 -8.064 -11.781 1.00 97.56 109 VAL A CA 1
ATOM 884 C C . VAL A 1 109 ? 5.826 -7.070 -11.672 1.00 97.56 109 VAL A C 1
ATOM 886 O O . VAL A 1 109 ? 6.027 -6.459 -10.621 1.00 97.56 109 VAL A O 1
ATOM 889 N N . ASN A 1 110 ? 6.603 -6.902 -12.743 1.00 97.94 110 ASN A N 1
ATOM 890 C CA . ASN A 1 110 ? 7.588 -5.820 -12.831 1.00 97.94 110 ASN A CA 1
ATOM 891 C C . ASN A 1 110 ? 6.891 -4.446 -12.912 1.00 97.94 110 ASN A C 1
ATOM 893 O O . ASN A 1 110 ? 5.665 -4.366 -13.036 1.00 97.94 110 ASN A O 1
ATOM 897 N N . TRP A 1 111 ? 7.652 -3.354 -12.816 1.00 97.88 111 TRP A N 1
ATOM 898 C CA . TRP A 1 111 ? 7.050 -2.024 -12.675 1.00 97.88 111 TRP A CA 1
ATOM 899 C C . TRP A 1 111 ? 6.253 -1.580 -13.915 1.00 97.88 111 TRP A C 1
ATOM 901 O O . TRP A 1 111 ? 5.171 -1.001 -13.805 1.00 97.88 111 TRP A O 1
ATOM 911 N N . GLU A 1 112 ? 6.725 -1.914 -15.118 1.00 96.94 112 GLU A N 1
ATOM 912 C CA . GLU A 1 112 ? 5.970 -1.661 -16.351 1.00 96.94 112 GLU A CA 1
ATOM 913 C C . GLU A 1 112 ? 4.671 -2.482 -16.405 1.00 96.94 112 GLU A C 1
ATOM 915 O O . GLU A 1 112 ? 3.604 -1.949 -16.725 1.00 96.94 112 GLU A O 1
ATOM 920 N N . GLY A 1 113 ? 4.735 -3.753 -16.003 1.00 97.75 113 GLY A N 1
ATOM 921 C CA . GLY A 1 113 ? 3.576 -4.627 -15.859 1.00 97.75 113 GLY A CA 1
ATOM 922 C C . GLY A 1 113 ? 2.568 -4.107 -14.834 1.00 97.75 113 GLY A C 1
ATOM 923 O O . GLY A 1 113 ? 1.364 -4.205 -15.072 1.00 97.75 113 GLY A O 1
ATOM 924 N N . ALA A 1 114 ? 3.029 -3.485 -13.745 1.00 97.50 114 ALA A N 1
ATOM 925 C CA . ALA A 1 114 ? 2.166 -2.847 -12.754 1.00 97.50 114 ALA A CA 1
ATOM 926 C C . ALA A 1 114 ? 1.360 -1.696 -13.372 1.00 97.50 114 ALA A C 1
ATOM 928 O O . ALA A 1 114 ? 0.131 -1.683 -13.269 1.00 97.50 114 ALA A O 1
ATOM 929 N N . LYS A 1 115 ? 2.027 -0.782 -14.091 1.00 96.56 115 LYS A N 1
ATOM 930 C CA . LYS A 1 115 ? 1.360 0.319 -14.811 1.00 96.56 115 LYS A CA 1
ATOM 931 C C . LYS A 1 115 ? 0.352 -0.213 -15.830 1.00 96.56 115 LYS A C 1
ATOM 933 O O . LYS A 1 115 ? -0.797 0.229 -15.865 1.00 96.56 115 LYS A O 1
ATOM 938 N N . ALA A 1 116 ? 0.756 -1.205 -16.623 1.00 97.06 116 ALA A N 1
ATOM 939 C CA . ALA A 1 116 ? -0.112 -1.827 -17.615 1.00 97.06 116 ALA A CA 1
ATOM 940 C C . ALA A 1 116 ? -1.325 -2.523 -16.980 1.00 97.06 116 ALA A C 1
ATOM 942 O O . ALA A 1 116 ? -2.421 -2.450 -17.534 1.00 97.06 116 ALA A O 1
ATOM 943 N N . CYS A 1 117 ? -1.151 -3.186 -15.835 1.00 96.25 117 CYS A N 1
ATOM 944 C CA . CYS A 1 117 ? -2.242 -3.843 -15.127 1.00 96.25 117 CYS A CA 1
ATOM 945 C C . CYS A 1 117 ? -3.267 -2.831 -14.617 1.00 96.25 117 CYS A C 1
ATOM 947 O O . CYS A 1 117 ? -4.456 -2.972 -14.907 1.00 96.25 117 CYS A O 1
ATOM 949 N N . VAL A 1 118 ? -2.826 -1.791 -13.903 1.00 96.06 118 VAL A N 1
ATOM 950 C CA . VAL A 1 118 ? -3.768 -0.836 -13.311 1.00 96.06 118 VAL A CA 1
ATOM 951 C C . VAL A 1 118 ? -4.544 -0.074 -14.386 1.00 96.06 118 VAL A C 1
ATOM 953 O O . VAL A 1 118 ? -5.757 0.085 -14.257 1.00 96.06 118 VAL A O 1
ATOM 956 N N . ASN A 1 119 ? -3.900 0.269 -15.505 1.00 94.94 119 ASN A N 1
ATOM 957 C CA . ASN A 1 119 ? -4.579 0.876 -16.654 1.00 94.94 119 ASN A CA 1
ATOM 958 C C . ASN A 1 119 ? -5.727 0.007 -17.206 1.00 94.94 119 ASN A C 1
ATOM 960 O O . ASN A 1 119 ? -6.722 0.544 -17.690 1.00 94.94 119 ASN A O 1
ATOM 964 N N . ARG A 1 120 ? -5.632 -1.328 -17.113 1.00 95.94 120 ARG A N 1
ATOM 965 C CA . ARG A 1 120 ? -6.699 -2.248 -17.552 1.00 95.94 120 ARG A CA 1
ATOM 966 C C . ARG A 1 120 ? -7.869 -2.328 -16.573 1.00 95.94 120 ARG A C 1
ATOM 968 O O . ARG A 1 120 ? -8.958 -2.709 -16.990 1.00 95.94 120 ARG A O 1
ATOM 975 N N . LEU A 1 121 ? -7.674 -1.978 -15.298 1.00 93.81 121 LEU A N 1
ATOM 976 C CA . LEU A 1 121 ? -8.753 -1.985 -14.299 1.00 93.81 121 LEU A CA 1
ATOM 977 C C . LEU A 1 121 ? -9.810 -0.905 -14.581 1.00 93.81 121 LEU A C 1
ATOM 979 O O . LEU A 1 121 ? -10.965 -1.052 -14.175 1.00 93.81 121 LEU A O 1
ATOM 983 N N . GLY A 1 122 ? -9.426 0.178 -15.268 1.00 91.12 122 GLY A N 1
ATOM 984 C CA . GLY A 1 122 ? -10.304 1.307 -15.570 1.00 91.12 122 GLY A CA 1
ATOM 985 C C . GLY A 1 122 ? -10.831 2.005 -14.310 1.00 91.12 122 GLY A C 1
ATOM 986 O O . GLY A 1 122 ? -10.248 1.917 -13.234 1.00 91.12 122 GLY A O 1
ATOM 987 N N . SER A 1 123 ? -11.961 2.710 -14.424 1.00 89.88 123 SER A N 1
ATOM 988 C CA . SER A 1 123 ? -12.702 3.275 -13.274 1.00 89.88 123 SER A CA 1
ATOM 989 C C . SER A 1 123 ? -11.896 4.190 -12.332 1.00 89.88 123 SER A C 1
ATOM 991 O O . SER A 1 123 ? -12.204 4.276 -11.139 1.00 89.88 123 SER A O 1
ATOM 993 N N . GLY A 1 124 ? -10.862 4.853 -12.861 1.00 93.88 124 GLY A N 1
ATOM 994 C CA . GLY A 1 124 ? -10.000 5.778 -12.121 1.00 93.88 124 GLY A CA 1
ATOM 995 C C . GLY A 1 124 ? -8.952 5.118 -11.221 1.00 93.88 124 GLY A C 1
ATOM 996 O O . GLY A 1 124 ? -8.255 5.837 -10.510 1.00 93.88 124 GLY A O 1
ATOM 997 N N . TRP A 1 125 ? -8.829 3.785 -11.234 1.00 97.25 125 TRP A N 1
ATOM 998 C CA . TRP A 1 125 ? -7.759 3.092 -10.518 1.00 97.25 125 TRP A CA 1
ATOM 999 C C . TRP A 1 125 ? -6.399 3.479 -11.098 1.00 97.25 125 TRP A C 1
ATOM 1001 O O . TRP A 1 125 ? -6.214 3.463 -12.314 1.00 97.25 125 TRP A O 1
ATOM 1011 N N . ARG A 1 126 ? -5.449 3.798 -10.219 1.00 97.50 126 ARG A N 1
ATOM 1012 C CA . ARG A 1 126 ? -4.051 4.085 -10.554 1.00 97.50 126 ARG A CA 1
ATOM 1013 C C . ARG A 1 126 ? -3.100 3.434 -9.556 1.00 97.50 126 ARG A C 1
ATOM 1015 O O . ARG A 1 126 ? -3.515 2.912 -8.516 1.00 97.50 126 ARG A O 1
ATOM 1022 N N . LEU A 1 127 ? -1.827 3.409 -9.926 1.00 97.62 127 LEU A N 1
ATOM 1023 C CA . LEU A 1 127 ? -0.762 3.037 -9.011 1.00 97.62 127 LEU A CA 1
ATOM 1024 C C . LEU A 1 127 ? -0.640 4.156 -7.954 1.00 97.62 127 LEU A C 1
ATOM 1026 O O . LEU A 1 127 ? -0.745 5.326 -8.316 1.00 97.62 127 LEU A O 1
ATOM 1030 N N . PRO A 1 128 ? -0.504 3.833 -6.661 1.00 98.12 128 PRO A N 1
ATOM 1031 C CA . PRO A 1 128 ? -0.408 4.843 -5.614 1.00 98.12 128 PRO A CA 1
ATOM 1032 C C . PRO A 1 128 ? 0.965 5.513 -5.615 1.00 98.12 128 PRO A C 1
ATOM 1034 O O . PRO A 1 128 ? 1.963 4.879 -5.965 1.00 98.12 128 PRO A O 1
ATOM 1037 N N . THR A 1 129 ? 1.051 6.752 -5.138 1.00 98.25 129 THR A N 1
ATOM 1038 C CA . THR A 1 129 ? 2.358 7.345 -4.821 1.00 98.25 129 THR A CA 1
ATOM 1039 C C . THR A 1 129 ? 2.960 6.679 -3.585 1.00 98.25 129 THR A C 1
ATOM 1041 O O . THR A 1 129 ? 2.264 6.025 -2.793 1.00 98.25 129 THR A O 1
ATOM 1044 N N . ILE A 1 130 ? 4.268 6.844 -3.382 1.00 97.38 130 ILE A N 1
ATOM 1045 C CA . ILE A 1 130 ? 4.910 6.322 -2.175 1.00 97.38 130 ILE A CA 1
ATOM 1046 C C . ILE A 1 130 ? 4.363 6.995 -0.912 1.00 97.38 130 ILE A C 1
ATOM 1048 O O . ILE A 1 130 ? 4.232 6.336 0.117 1.00 97.38 130 ILE A O 1
ATOM 1052 N N . GLU A 1 131 ? 3.971 8.269 -0.983 1.00 97.56 131 GLU A N 1
ATOM 1053 C CA . GLU A 1 131 ? 3.308 8.980 0.109 1.00 97.56 131 GLU A CA 1
ATOM 1054 C C . GLU A 1 131 ? 1.966 8.338 0.461 1.00 97.56 131 GLU A C 1
ATOM 1056 O O . GLU A 1 131 ? 1.667 8.146 1.638 1.00 97.56 131 GLU A O 1
ATOM 1061 N N . GLU A 1 132 ? 1.156 7.978 -0.532 1.00 98.12 132 GLU A N 1
ATOM 1062 C CA . GLU A 1 132 ? -0.150 7.350 -0.309 1.00 98.12 132 GLU A CA 1
ATOM 1063 C C . GLU A 1 132 ? -0.008 5.959 0.306 1.00 98.12 132 GLU A C 1
ATOM 1065 O O . GLU A 1 132 ? -0.683 5.641 1.288 1.00 98.12 132 GLU A O 1
ATOM 1070 N N . LEU A 1 133 ? 0.925 5.154 -0.205 1.00 97.38 133 LEU A N 1
ATOM 1071 C CA . LEU A 1 133 ? 1.272 3.857 0.376 1.00 97.38 133 LEU A CA 1
ATOM 1072 C C . LEU A 1 133 ? 1.822 3.987 1.798 1.00 97.38 133 LEU A C 1
ATOM 1074 O O . LEU A 1 133 ? 1.471 3.201 2.682 1.00 97.38 133 LEU A O 1
ATOM 1078 N N . TYR A 1 134 ? 2.654 4.997 2.045 1.00 96.50 134 TYR A N 1
ATOM 1079 C CA . TYR A 1 134 ? 3.160 5.299 3.377 1.00 96.50 134 TYR A CA 1
ATOM 1080 C C . TYR A 1 134 ? 2.024 5.668 4.332 1.00 96.50 134 TYR A C 1
ATOM 1082 O O . TYR A 1 134 ? 1.974 5.146 5.447 1.00 96.50 134 TYR A O 1
ATOM 1090 N N . ARG A 1 135 ? 1.062 6.487 3.889 1.00 95.81 135 ARG A N 1
ATOM 1091 C CA . ARG A 1 135 ? -0.142 6.816 4.665 1.00 95.81 135 ARG A CA 1
ATOM 1092 C C . ARG A 1 135 ? -1.008 5.590 4.922 1.00 95.81 135 ARG A C 1
ATOM 1094 O O . ARG A 1 135 ? -1.515 5.463 6.033 1.00 95.81 135 ARG A O 1
ATOM 1101 N N . LEU A 1 136 ? -1.188 4.690 3.953 1.00 95.44 136 LEU A N 1
ATOM 1102 C CA . LEU A 1 136 ? -1.909 3.420 4.145 1.00 95.44 136 LEU A CA 1
ATOM 1103 C C . LEU A 1 136 ? -1.248 2.576 5.245 1.00 95.44 136 LEU A C 1
ATOM 1105 O O . LEU A 1 136 ? -1.916 2.033 6.123 1.00 95.44 136 LEU A O 1
ATOM 1109 N N . CYS A 1 137 ? 0.082 2.528 5.226 1.00 93.31 137 CYS A N 1
ATOM 1110 C CA . CYS A 1 137 ? 0.894 1.800 6.190 1.00 93.31 137 CYS A CA 1
ATOM 1111 C C . CYS A 1 137 ? 0.879 2.449 7.589 1.00 93.31 137 CYS A C 1
ATOM 1113 O O . CYS A 1 137 ? 0.800 1.734 8.587 1.00 93.31 137 CYS A O 1
ATOM 1115 N N . ASN A 1 138 ? 0.899 3.781 7.689 1.00 91.56 138 ASN A N 1
ATOM 1116 C CA . ASN A 1 138 ? 0.914 4.568 8.931 1.00 91.56 138 ASN A CA 1
ATOM 1117 C C . ASN A 1 138 ? -0.486 4.665 9.581 1.00 91.56 138 ASN A C 1
ATOM 1119 O O . ASN A 1 138 ? -1.453 4.934 8.885 1.00 91.56 138 ASN A O 1
ATOM 1123 N N . ASP A 1 139 ? -0.643 4.500 10.903 1.00 86.88 139 ASP A N 1
ATOM 1124 C CA . ASP A 1 139 ? -1.971 4.557 11.568 1.00 86.88 139 ASP A CA 1
ATOM 1125 C C . ASP A 1 139 ? -2.648 5.917 11.492 1.00 86.88 139 ASP A C 1
ATOM 1127 O O . ASP A 1 139 ? -3.875 5.977 11.458 1.00 86.88 139 ASP A O 1
ATOM 1131 N N . LYS A 1 140 ? -1.864 6.990 11.483 1.00 86.75 140 LYS A N 1
ATOM 1132 C CA . LYS A 1 140 ? -2.374 8.360 11.501 1.00 86.75 140 LYS A CA 1
ATOM 1133 C C . LYS A 1 140 ? -2.694 8.893 10.106 1.00 86.75 140 LYS A C 1
ATOM 1135 O O . LYS A 1 140 ? -3.099 10.044 9.995 1.00 86.75 140 LYS A O 1
ATOM 1140 N N . GLY A 1 141 ? -2.463 8.112 9.044 1.00 81.44 141 GLY A N 1
ATOM 1141 C CA . GLY A 1 141 ? -2.637 8.579 7.664 1.00 81.44 141 GLY A CA 1
ATOM 1142 C C . GLY A 1 141 ? -1.719 9.755 7.302 1.00 81.44 141 GLY A C 1
ATOM 1143 O O . GLY A 1 141 ? -2.027 10.522 6.394 1.00 81.44 141 GLY A O 1
ATOM 1144 N N . SER A 1 142 ? -0.604 9.914 8.022 1.00 88.12 142 SER A N 1
ATOM 1145 C CA . SER A 1 142 ? 0.348 11.018 7.871 1.00 88.12 142 SER A CA 1
ATOM 1146 C C . SER A 1 142 ? 1.585 10.590 7.075 1.00 88.12 142 SER A C 1
ATOM 1148 O O . SER A 1 142 ? 1.937 9.413 7.042 1.00 88.12 142 SER A O 1
ATOM 1150 N N . THR A 1 143 ? 2.261 11.559 6.455 1.00 91.00 143 THR A N 1
ATOM 1151 C CA . THR A 1 143 ? 3.600 11.410 5.849 1.00 91.00 143 THR A CA 1
ATOM 1152 C C . THR A 1 143 ? 4.716 11.877 6.783 1.00 91.00 143 THR A C 1
ATOM 1154 O O . THR A 1 143 ? 5.864 12.000 6.366 1.00 91.00 143 THR A O 1
ATOM 1157 N N . GLU A 1 144 ? 4.407 12.161 8.050 1.00 90.00 144 GLU A N 1
ATOM 1158 C CA . GLU A 1 144 ? 5.414 12.513 9.049 1.00 90.00 144 GLU A CA 1
ATOM 1159 C C . GLU A 1 144 ? 6.479 11.405 9.156 1.00 90.00 144 GLU A C 1
ATOM 1161 O O . GLU A 1 144 ? 6.168 10.213 9.260 1.00 90.00 144 GLU A O 1
ATOM 1166 N N . GLY A 1 145 ? 7.748 11.811 9.084 1.00 87.12 145 GLY A N 1
ATOM 1167 C CA . GLY A 1 145 ? 8.899 10.907 9.084 1.00 87.12 145 GLY A CA 1
ATOM 1168 C C . GLY A 1 145 ? 9.248 10.294 7.724 1.00 87.12 145 GLY A C 1
ATOM 1169 O O . GLY A 1 145 ? 10.290 9.648 7.622 1.00 87.12 145 GLY A O 1
ATOM 1170 N N . LEU A 1 146 ? 8.444 10.514 6.676 1.00 92.94 146 LEU A N 1
ATOM 1171 C CA . LEU A 1 146 ? 8.791 10.067 5.329 1.00 92.94 146 LEU A CA 1
ATOM 1172 C C . LEU A 1 146 ? 9.938 10.913 4.762 1.00 92.94 146 LEU A C 1
ATOM 1174 O O . LEU A 1 146 ? 9.804 12.121 4.575 1.00 92.94 146 LEU A O 1
ATOM 1178 N N . VAL A 1 147 ? 11.054 10.255 4.450 1.00 91.50 147 VAL A N 1
ATOM 1179 C CA . VAL A 1 147 ? 12.201 10.845 3.753 1.00 91.50 147 VAL A CA 1
ATOM 1180 C C . VAL A 1 147 ? 12.603 9.906 2.621 1.00 91.50 147 VAL A C 1
ATOM 1182 O O . VAL A 1 147 ? 12.963 8.758 2.864 1.00 91.50 147 VAL A O 1
ATOM 1185 N N . LEU A 1 148 ? 12.547 10.385 1.380 1.00 91.19 148 LEU A N 1
ATOM 1186 C CA . LEU A 1 148 ? 12.940 9.594 0.213 1.00 91.19 148 LEU A CA 1
ATOM 1187 C C . LEU A 1 148 ? 14.452 9.693 0.009 1.00 91.19 148 LEU A C 1
ATOM 1189 O O . LEU A 1 148 ? 14.965 10.685 -0.508 1.00 91.19 148 LEU A O 1
ATOM 1193 N N . ASN A 1 149 ? 15.170 8.674 0.475 1.00 85.69 149 ASN A N 1
ATOM 1194 C CA . ASN A 1 149 ? 16.604 8.530 0.258 1.00 85.69 149 ASN A CA 1
ATOM 1195 C C . ASN A 1 149 ? 16.995 7.047 0.221 1.00 85.69 149 ASN A C 1
ATOM 1197 O O . ASN A 1 149 ? 16.827 6.344 1.216 1.00 85.69 149 ASN A O 1
ATOM 1201 N N . ALA A 1 150 ? 17.510 6.577 -0.919 1.00 77.44 150 ALA A N 1
ATOM 1202 C CA . ALA A 1 150 ? 17.799 5.160 -1.155 1.00 77.44 150 ALA A CA 1
ATOM 1203 C C . ALA A 1 150 ? 18.817 4.555 -0.164 1.00 77.44 150 ALA A C 1
ATOM 1205 O O . ALA A 1 150 ? 18.871 3.339 0.006 1.00 77.44 150 ALA A O 1
ATOM 1206 N N . ASN A 1 151 ? 19.599 5.390 0.527 1.00 82.75 151 ASN A N 1
ATOM 1207 C CA . ASN A 1 151 ? 20.591 4.948 1.507 1.00 82.75 151 ASN A CA 1
ATOM 1208 C C . ASN A 1 151 ? 20.023 4.762 2.924 1.00 82.75 151 ASN A C 1
ATOM 1210 O O . ASN A 1 151 ? 20.721 4.233 3.792 1.00 82.75 151 ASN A O 1
ATOM 1214 N N . TYR A 1 152 ? 18.781 5.186 3.186 1.00 83.25 152 TYR A N 1
ATOM 1215 C CA . TYR A 1 152 ? 18.175 5.118 4.515 1.00 83.25 152 TYR A CA 1
ATOM 1216 C C . TYR A 1 152 ? 16.869 4.330 4.499 1.00 83.25 152 TYR A C 1
ATOM 1218 O O . TYR A 1 152 ? 15.976 4.563 3.692 1.00 83.25 152 TYR A O 1
ATOM 1226 N N . LYS A 1 153 ? 16.729 3.417 5.464 1.00 82.88 153 LYS A N 1
ATOM 1227 C CA . LYS A 1 153 ? 15.461 2.726 5.702 1.00 82.88 153 LYS A CA 1
ATOM 1228 C C . LYS A 1 153 ? 14.524 3.640 6.473 1.00 82.88 153 LYS A C 1
ATOM 1230 O O . LYS A 1 153 ? 14.846 4.053 7.587 1.00 82.88 153 LYS A O 1
ATOM 1235 N N . VAL A 1 154 ? 13.349 3.883 5.908 1.00 90.62 154 VAL A N 1
ATOM 1236 C CA . VAL A 1 154 ? 12.290 4.660 6.552 1.00 90.62 154 VAL A CA 1
ATOM 1237 C C . VAL A 1 154 ? 11.123 3.744 6.873 1.00 90.62 154 VAL A C 1
ATOM 1239 O O . VAL A 1 154 ? 10.628 3.037 6.001 1.00 90.62 154 VAL A O 1
ATOM 1242 N N . TYR A 1 155 ? 10.692 3.743 8.131 1.00 92.00 155 TYR A N 1
ATOM 1243 C CA . TYR A 1 155 ? 9.620 2.880 8.617 1.00 92.00 155 TYR A CA 1
ATOM 1244 C C . TYR A 1 155 ? 8.311 3.651 8.719 1.00 92.00 155 TYR A C 1
ATOM 1246 O O . TYR A 1 155 ? 8.292 4.756 9.252 1.00 92.00 155 TYR A O 1
ATOM 1254 N N . CYS A 1 156 ? 7.209 3.053 8.270 1.00 91.31 156 CYS A N 1
ATOM 1255 C CA . CYS A 1 156 ? 5.904 3.714 8.325 1.00 91.31 156 CYS A CA 1
ATOM 1256 C C . CYS A 1 156 ? 5.310 3.739 9.743 1.00 91.31 156 CYS A C 1
ATOM 1258 O O . CYS A 1 156 ? 4.389 4.513 10.014 1.00 91.31 156 CYS A O 1
ATOM 1260 N N . ARG A 1 157 ? 5.831 2.895 10.652 1.00 89.12 157 ARG A N 1
ATOM 1261 C CA . ARG A 1 157 ? 5.422 2.808 12.058 1.00 89.12 157 ARG A CA 1
ATOM 1262 C C . ARG A 1 157 ? 6.594 2.620 13.010 1.00 89.12 157 ARG A C 1
ATOM 1264 O O . ARG A 1 157 ? 7.525 1.857 12.762 1.00 89.12 157 ARG A O 1
ATOM 1271 N N . ILE A 1 158 ? 6.449 3.222 14.188 1.00 85.25 158 ILE A N 1
ATOM 1272 C CA . ILE A 1 158 ? 7.383 3.058 15.310 1.00 85.25 158 ILE A CA 1
ATOM 1273 C C . ILE A 1 158 ? 7.278 1.648 15.905 1.00 85.25 158 ILE A C 1
ATOM 1275 O O . ILE A 1 158 ? 8.284 1.035 16.249 1.00 85.25 158 ILE A O 1
ATOM 1279 N N . LYS A 1 159 ? 6.059 1.110 16.026 1.00 86.62 159 LYS A N 1
ATOM 1280 C CA . LYS A 1 159 ? 5.825 -0.216 16.607 1.00 86.62 159 LYS A CA 1
ATOM 1281 C C . LYS A 1 159 ? 5.966 -1.308 15.552 1.00 86.62 159 LYS A C 1
ATOM 1283 O O . LYS A 1 159 ? 5.372 -1.209 14.483 1.00 86.62 159 LYS A O 1
ATOM 1288 N N . LYS A 1 160 ? 6.670 -2.384 15.914 1.00 88.50 160 LYS A N 1
ATOM 1289 C CA . LYS A 1 160 ? 6.720 -3.617 15.129 1.00 88.50 160 LYS A CA 1
ATOM 1290 C C . LYS A 1 160 ? 5.354 -4.305 15.160 1.00 88.50 160 LYS A C 1
ATOM 1292 O O . LYS A 1 160 ? 4.924 -4.793 16.205 1.00 88.50 160 LYS A O 1
ATOM 1297 N N . ILE A 1 161 ? 4.672 -4.316 14.028 1.00 88.00 161 ILE A N 1
ATOM 1298 C CA . ILE A 1 161 ? 3.433 -5.025 13.749 1.00 88.00 161 ILE A CA 1
ATOM 1299 C C . ILE A 1 161 ? 3.393 -5.483 12.282 1.00 88.00 161 ILE A C 1
ATOM 1301 O O . ILE A 1 161 ? 3.677 -4.716 11.367 1.00 88.00 161 ILE A O 1
ATOM 1305 N N . ASP A 1 162 ? 2.988 -6.729 12.044 1.00 89.12 162 ASP A N 1
ATOM 1306 C CA . ASP A 1 162 ? 2.739 -7.207 10.684 1.00 89.12 162 ASP A CA 1
ATOM 1307 C C . ASP A 1 162 ? 1.586 -6.413 10.035 1.00 89.12 162 ASP A C 1
ATOM 1309 O O . ASP A 1 162 ? 0.412 -6.607 10.369 1.00 89.12 162 ASP A O 1
ATOM 1313 N N . ILE A 1 163 ? 1.940 -5.486 9.137 1.00 91.31 163 ILE A N 1
ATOM 1314 C CA . ILE A 1 163 ? 1.011 -4.539 8.504 1.00 91.31 163 ILE A CA 1
ATOM 1315 C C . ILE A 1 163 ? -0.025 -5.288 7.660 1.00 91.31 163 ILE A C 1
ATOM 1317 O O . ILE A 1 163 ? -1.203 -4.940 7.687 1.00 91.31 163 ILE A O 1
ATOM 1321 N N . ALA A 1 164 ? 0.367 -6.374 6.993 1.00 93.25 164 ALA A N 1
ATOM 1322 C CA . ALA A 1 164 ? -0.523 -7.189 6.181 1.00 93.25 164 ALA A CA 1
ATOM 1323 C C . ALA A 1 164 ? -1.575 -7.880 7.048 1.00 93.25 164 ALA A C 1
ATOM 1325 O O . ALA A 1 164 ? -2.747 -7.942 6.680 1.00 93.25 164 ALA A O 1
ATOM 1326 N N . SER A 1 165 ? -1.187 -8.397 8.218 1.00 92.00 165 SER A N 1
ATOM 1327 C CA . SER A 1 165 ? -2.151 -8.923 9.194 1.00 92.00 165 SER A CA 1
ATOM 1328 C C . SER A 1 165 ? -3.071 -7.842 9.754 1.00 92.00 165 SER A C 1
ATOM 1330 O O . SER A 1 165 ? -4.244 -8.125 9.990 1.00 92.00 165 SER A O 1
ATOM 1332 N N . LEU A 1 166 ? -2.568 -6.625 9.977 1.00 91.94 166 LEU A N 1
ATOM 1333 C CA . LEU A 1 166 ? -3.382 -5.506 10.455 1.00 91.94 166 LEU A CA 1
ATOM 1334 C C . LEU A 1 166 ? -4.441 -5.108 9.419 1.00 91.94 166 LEU A C 1
ATOM 1336 O O . LEU A 1 166 ? -5.626 -5.142 9.724 1.00 91.94 166 LEU A O 1
ATOM 1340 N N . LEU A 1 167 ? -4.032 -4.837 8.179 1.00 93.81 167 LEU A N 1
ATOM 1341 C CA . LEU A 1 167 ? -4.946 -4.408 7.117 1.00 93.81 167 LEU A CA 1
ATOM 1342 C C . LEU A 1 167 ? -5.967 -5.498 6.753 1.00 93.81 167 LEU A C 1
ATOM 1344 O O . LEU A 1 167 ? -7.115 -5.192 6.439 1.00 93.81 167 LEU A O 1
ATOM 1348 N N . ARG A 1 168 ? -5.609 -6.785 6.876 1.00 94.69 168 ARG A N 1
ATOM 1349 C CA . ARG A 1 168 ? -6.591 -7.878 6.753 1.00 94.69 168 ARG A CA 1
ATOM 1350 C C . ARG A 1 168 ? -7.660 -7.845 7.843 1.00 94.69 168 ARG A C 1
ATOM 1352 O O . ARG A 1 168 ? -8.817 -8.137 7.557 1.00 94.69 168 ARG A O 1
ATOM 1359 N N . LYS A 1 169 ? -7.302 -7.482 9.079 1.00 93.38 169 LYS A N 1
ATOM 1360 C CA . LYS A 1 169 ? -8.282 -7.302 10.168 1.00 93.38 169 LYS A CA 1
ATOM 1361 C C . LYS A 1 169 ? -9.194 -6.102 9.926 1.00 93.38 169 LYS A C 1
ATOM 1363 O O . LYS A 1 169 ? -10.353 -6.160 10.320 1.00 93.38 169 LYS A O 1
ATOM 1368 N N . ASP A 1 170 ? -8.698 -5.087 9.225 1.00 93.06 170 ASP A N 1
ATOM 1369 C CA . ASP A 1 170 ? -9.479 -3.917 8.810 1.00 93.06 170 ASP A CA 1
ATOM 1370 C C . ASP A 1 170 ? -10.400 -4.192 7.600 1.00 93.06 170 ASP A C 1
ATOM 1372 O O . ASP A 1 170 ? -11.133 -3.308 7.161 1.00 93.06 170 ASP A O 1
ATOM 1376 N N . GLY A 1 171 ? -10.398 -5.418 7.062 1.00 95.12 171 GLY A N 1
ATOM 1377 C CA . GLY A 1 171 ? -11.342 -5.873 6.037 1.00 95.12 171 GLY A CA 1
ATOM 1378 C C . GLY A 1 171 ? -10.771 -5.999 4.624 1.00 95.12 171 GLY A C 1
ATOM 1379 O O . GLY A 1 171 ? -11.487 -6.451 3.727 1.00 95.12 171 GLY A O 1
ATOM 1380 N N . PHE A 1 172 ? -9.498 -5.660 4.405 1.00 97.00 172 PHE A N 1
ATOM 1381 C CA . PHE A 1 172 ? -8.835 -5.926 3.129 1.00 97.00 172 PHE A CA 1
ATOM 1382 C C . PHE A 1 172 ? -8.604 -7.426 2.910 1.00 97.00 172 PHE A C 1
ATOM 1384 O O . PHE A 1 172 ? -8.363 -8.193 3.844 1.00 97.00 172 PHE A O 1
ATOM 1391 N N . THR A 1 173 ? -8.630 -7.855 1.653 1.00 97.19 173 THR A N 1
ATOM 1392 C CA . THR A 1 173 ? -8.411 -9.247 1.249 1.00 97.19 173 THR A CA 1
ATOM 1393 C C . THR A 1 173 ? -7.122 -9.381 0.448 1.00 97.19 173 THR A C 1
ATOM 1395 O O . THR A 1 173 ? -6.641 -8.419 -0.145 1.00 97.19 173 THR A O 1
ATOM 1398 N N . SER A 1 174 ? -6.538 -10.581 0.454 1.00 96.19 174 SER A N 1
ATOM 1399 C CA . SER A 1 174 ? -5.324 -10.916 -0.313 1.00 96.19 174 SER A CA 1
ATOM 1400 C C . SER A 1 174 ? -4.109 -10.013 -0.056 1.00 96.19 174 SER A C 1
ATOM 1402 O O . SER A 1 174 ? -3.225 -9.926 -0.906 1.00 96.19 174 SER A O 1
ATOM 1404 N N . VAL A 1 175 ? -4.033 -9.355 1.107 1.00 95.31 175 VAL A N 1
ATOM 1405 C CA . VAL A 1 175 ? -2.872 -8.530 1.475 1.00 95.31 175 VAL A CA 1
ATOM 1406 C C . VAL A 1 175 ? -1.648 -9.416 1.652 1.00 95.31 175 VAL A C 1
ATOM 1408 O O . VAL A 1 175 ? -1.648 -10.335 2.474 1.00 95.31 175 VAL A O 1
ATOM 1411 N N . GLN A 1 176 ? -0.610 -9.128 0.878 1.00 93.81 176 GLN A N 1
ATOM 1412 C CA . GLN A 1 176 ? 0.617 -9.905 0.837 1.00 93.81 176 GLN A CA 1
ATOM 1413 C C . GLN A 1 176 ? 1.635 -9.327 1.816 1.00 93.81 176 GLN A C 1
ATOM 1415 O O . GLN A 1 176 ? 1.894 -8.124 1.827 1.00 93.81 176 GLN A O 1
ATOM 1420 N N . SER A 1 177 ? 2.287 -10.191 2.593 1.00 92.19 177 SER A N 1
ATOM 1421 C CA . SER A 1 177 ? 3.476 -9.818 3.365 1.00 92.19 177 SER A CA 1
ATOM 1422 C C . SER A 1 177 ? 4.670 -9.696 2.414 1.00 92.19 177 SER A C 1
ATOM 1424 O O . SER A 1 177 ? 5.512 -10.583 2.334 1.00 92.19 177 SER A O 1
ATOM 1426 N N . SER A 1 178 ? 4.693 -8.646 1.596 1.00 93.06 178 SER A N 1
ATOM 1427 C CA . SER A 1 178 ? 5.737 -8.393 0.599 1.00 93.06 178 SER A CA 1
ATOM 1428 C C . SER A 1 178 ? 5.783 -6.906 0.235 1.00 93.06 178 SER A C 1
ATOM 1430 O O . SER A 1 178 ? 5.209 -6.074 0.941 1.00 93.06 178 SER A O 1
ATOM 1432 N N . TYR A 1 179 ? 6.496 -6.564 -0.834 1.00 94.69 179 TYR A N 1
ATOM 1433 C CA . TYR A 1 179 ? 6.549 -5.204 -1.348 1.00 94.69 179 TYR A CA 1
ATOM 1434 C C . TYR A 1 179 ? 5.388 -4.900 -2.287 1.00 94.69 179 TYR A C 1
ATOM 1436 O O . TYR A 1 179 ? 4.917 -5.763 -3.034 1.00 94.69 179 TYR A O 1
ATOM 1444 N N . TYR A 1 180 ? 4.997 -3.634 -2.262 1.00 96.75 180 TYR A N 1
ATOM 1445 C CA . TYR A 1 180 ? 4.019 -3.033 -3.146 1.00 96.75 180 TYR A CA 1
ATOM 1446 C C . TYR A 1 180 ? 4.657 -1.897 -3.939 1.00 96.75 180 TYR A C 1
ATOM 1448 O O . TYR A 1 180 ? 5.344 -1.050 -3.359 1.00 96.75 180 TYR A O 1
ATOM 1456 N N . TRP A 1 181 ? 4.430 -1.895 -5.252 1.00 97.94 181 TRP A N 1
ATOM 1457 C CA . TRP A 1 181 ? 4.891 -0.842 -6.154 1.00 97.94 181 TRP A CA 1
ATOM 1458 C C . TRP A 1 181 ? 4.188 0.488 -5.893 1.00 97.94 181 TRP A C 1
ATOM 1460 O O . TRP A 1 181 ? 2.970 0.515 -5.712 1.00 97.94 181 TRP A O 1
ATOM 1470 N N . SER A 1 182 ? 4.955 1.577 -5.964 1.00 97.75 182 SER A N 1
ATOM 1471 C CA . SER A 1 182 ? 4.431 2.934 -6.116 1.00 97.75 182 SER A CA 1
ATOM 1472 C C . SER A 1 182 ? 4.647 3.469 -7.537 1.00 97.75 182 SER A C 1
ATOM 1474 O O . SER A 1 182 ? 5.396 2.886 -8.325 1.00 97.75 182 SER A O 1
ATOM 1476 N N . GLU A 1 183 ? 4.003 4.585 -7.870 1.00 97.38 183 GLU A N 1
ATOM 1477 C CA . GLU A 1 183 ? 4.291 5.367 -9.081 1.00 97.38 183 GLU A CA 1
ATOM 1478 C C . GLU A 1 183 ? 5.473 6.329 -8.924 1.00 97.38 183 GLU A C 1
ATOM 1480 O O . GLU A 1 183 ? 5.902 6.936 -9.900 1.00 97.38 183 GLU A O 1
ATOM 1485 N N . THR A 1 184 ? 6.018 6.464 -7.714 1.00 97.19 184 THR A N 1
ATOM 1486 C CA . THR A 1 184 ? 7.105 7.397 -7.425 1.00 97.19 184 THR A CA 1
ATOM 1487 C C . THR A 1 184 ? 8.449 6.781 -7.818 1.00 97.19 184 THR A C 1
ATOM 1489 O O . THR A 1 184 ? 8.935 5.853 -7.168 1.00 97.19 184 THR A O 1
ATOM 1492 N N . GLU A 1 185 ? 9.071 7.314 -8.866 1.00 95.75 185 GLU A N 1
ATOM 1493 C CA . GLU A 1 185 ? 10.436 6.959 -9.277 1.00 95.75 185 GLU A CA 1
ATOM 1494 C C . GLU A 1 185 ? 11.484 7.598 -8.353 1.00 95.75 185 GLU A C 1
ATOM 1496 O O . GLU A 1 185 ? 11.250 8.640 -7.729 1.00 95.75 185 GLU A O 1
ATOM 1501 N N . ASP A 1 186 ? 12.656 6.974 -8.247 1.00 94.06 186 ASP A N 1
ATOM 1502 C CA . ASP A 1 186 ? 13.797 7.613 -7.602 1.00 94.06 186 ASP A CA 1
ATOM 1503 C C . ASP A 1 186 ? 14.319 8.756 -8.483 1.00 94.06 186 ASP A C 1
ATOM 1505 O O . ASP A 1 186 ? 14.571 8.595 -9.677 1.00 94.06 186 ASP A O 1
ATOM 1509 N N . LYS A 1 187 ? 14.472 9.937 -7.878 1.00 93.12 187 LYS A N 1
ATOM 1510 C CA . LYS A 1 187 ? 14.849 11.160 -8.596 1.00 93.12 187 LYS A CA 1
ATOM 1511 C C . LYS A 1 187 ? 16.267 11.100 -9.180 1.00 93.12 187 LYS A C 1
ATOM 1513 O O . LYS A 1 187 ? 16.541 11.785 -10.162 1.00 93.12 187 LYS A O 1
ATOM 1518 N N . ASP A 1 188 ? 17.160 10.343 -8.545 1.00 93.00 188 ASP A N 1
ATOM 1519 C CA . ASP A 1 188 ? 18.581 10.285 -8.881 1.00 93.00 188 ASP A CA 1
ATOM 1520 C C . ASP A 1 188 ? 18.868 9.078 -9.794 1.00 93.00 188 ASP A C 1
ATOM 1522 O O . ASP A 1 188 ? 19.825 9.097 -10.571 1.00 93.00 188 ASP A O 1
ATOM 1526 N N . ASN A 1 189 ? 18.024 8.040 -9.744 1.00 93.69 189 ASN A N 1
ATOM 1527 C CA . ASN A 1 189 ? 18.122 6.861 -10.599 1.00 93.69 189 ASN A CA 1
ATOM 1528 C C . ASN A 1 189 ? 16.746 6.378 -11.113 1.00 93.69 189 ASN A C 1
ATOM 1530 O O . ASN A 1 189 ? 16.108 5.555 -10.457 1.00 93.69 189 ASN A O 1
ATOM 1534 N N . PRO A 1 190 ? 16.347 6.748 -12.347 1.00 92.81 190 PRO A N 1
ATOM 1535 C CA . PRO A 1 190 ? 15.069 6.341 -12.948 1.00 92.81 190 PRO A CA 1
ATOM 1536 C C . PRO A 1 190 ? 14.903 4.830 -13.181 1.00 92.81 190 PRO A C 1
ATOM 1538 O O . PRO A 1 190 ? 13.815 4.365 -13.507 1.00 92.81 190 PRO A O 1
ATOM 1541 N N . SER A 1 191 ? 15.970 4.034 -13.039 1.00 95.69 191 SER A N 1
ATOM 1542 C CA . SER A 1 191 ? 15.859 2.565 -13.085 1.00 95.69 191 SER A CA 1
ATOM 1543 C C . SER A 1 191 ? 15.306 1.982 -11.781 1.00 95.69 191 SER A C 1
ATOM 1545 O O . SER A 1 191 ? 15.018 0.784 -11.721 1.00 95.69 191 SER A O 1
ATOM 1547 N N . LEU A 1 192 ? 15.180 2.810 -10.740 1.00 95.88 192 LEU A N 1
ATOM 1548 C CA . LEU A 1 192 ? 14.665 2.450 -9.431 1.00 95.88 192 LEU A CA 1
ATOM 1549 C C . LEU A 1 192 ? 13.330 3.149 -9.165 1.00 95.88 192 LEU A C 1
ATOM 1551 O O . LEU A 1 192 ? 13.175 4.346 -9.397 1.00 95.88 192 LEU A O 1
ATOM 1555 N N . THR A 1 193 ? 12.395 2.406 -8.583 1.00 97.12 193 THR A N 1
ATOM 1556 C CA . THR A 1 193 ? 11.106 2.928 -8.119 1.00 97.12 193 THR A CA 1
ATOM 1557 C C . THR A 1 193 ? 10.926 2.635 -6.642 1.00 97.12 193 THR A C 1
ATOM 1559 O O . THR A 1 193 ? 11.336 1.581 -6.140 1.00 97.12 193 THR A O 1
ATOM 1562 N N . TRP A 1 194 ? 10.288 3.563 -5.936 1.00 97.06 194 TRP A N 1
ATOM 1563 C CA . TRP A 1 194 ? 9.939 3.396 -4.538 1.00 97.06 194 TRP A CA 1
ATOM 1564 C C . TRP A 1 194 ? 8.884 2.305 -4.335 1.00 97.06 194 TRP A C 1
ATOM 1566 O O . TRP A 1 194 ? 7.881 2.206 -5.047 1.00 97.06 194 TRP A O 1
ATOM 1576 N N . VAL A 1 195 ? 9.100 1.493 -3.311 1.00 95.94 195 VAL A N 1
ATOM 1577 C CA . VAL A 1 195 ? 8.210 0.427 -2.864 1.00 95.94 195 VAL A CA 1
ATOM 1578 C C . VAL A 1 195 ? 8.004 0.529 -1.364 1.00 95.94 195 VAL A C 1
ATOM 1580 O O . VAL A 1 195 ? 8.869 1.027 -0.638 1.00 95.94 195 VAL A O 1
ATOM 1583 N N . ILE A 1 196 ? 6.886 -0.007 -0.879 1.00 94.81 196 ILE A N 1
ATOM 1584 C CA . ILE A 1 196 ? 6.680 -0.198 0.557 1.00 94.81 196 ILE A CA 1
ATOM 1585 C C . ILE A 1 196 ? 6.506 -1.677 0.880 1.00 94.81 196 ILE A C 1
ATOM 1587 O O . ILE A 1 196 ? 5.741 -2.388 0.229 1.00 94.81 196 ILE A O 1
ATOM 1591 N N . GLY A 1 197 ? 7.237 -2.161 1.880 1.00 93.25 197 GLY A N 1
ATOM 1592 C CA . GLY A 1 197 ? 7.029 -3.491 2.441 1.00 93.25 197 GLY A CA 1
ATOM 1593 C C . GLY A 1 197 ? 5.838 -3.467 3.391 1.00 93.25 197 GLY A C 1
ATOM 1594 O O . GLY A 1 197 ? 5.830 -2.657 4.311 1.00 93.25 197 GLY A O 1
ATOM 1595 N N . MET A 1 198 ? 4.864 -4.355 3.206 1.00 89.56 198 MET A N 1
ATOM 1596 C CA . MET A 1 198 ? 3.643 -4.419 4.021 1.00 89.56 198 MET A CA 1
ATOM 1597 C C . MET A 1 198 ? 3.624 -5.602 4.995 1.00 89.56 198 MET A C 1
ATOM 1599 O O . MET A 1 198 ? 2.564 -5.962 5.478 1.00 89.56 198 MET A O 1
ATOM 1603 N N . GLY A 1 199 ? 4.752 -6.226 5.336 1.00 81.62 199 GLY A N 1
ATOM 1604 C CA . GLY A 1 199 ? 4.717 -7.351 6.275 1.00 81.62 199 GLY A CA 1
ATOM 1605 C C . GLY A 1 199 ? 6.024 -7.675 6.979 1.00 81.62 199 GLY A C 1
ATOM 1606 O O . GLY A 1 199 ? 6.985 -6.901 6.969 1.00 81.62 199 GLY A O 1
ATOM 1607 N N . ASP A 1 200 ? 6.036 -8.836 7.624 1.00 76.38 200 ASP A N 1
ATOM 1608 C CA . ASP A 1 200 ? 7.166 -9.377 8.381 1.00 76.38 200 ASP A CA 1
ATOM 1609 C C . ASP A 1 200 ? 8.124 -10.243 7.550 1.00 76.38 200 ASP A C 1
ATOM 1611 O O . ASP A 1 200 ? 9.115 -10.722 8.093 1.00 76.38 200 ASP A O 1
ATOM 1615 N N . SER A 1 201 ? 7.881 -10.405 6.245 1.00 66.88 201 SER A N 1
ATOM 1616 C CA . SER A 1 201 ? 8.647 -11.289 5.350 1.00 66.88 201 SER A CA 1
ATOM 1617 C C . SER A 1 201 ? 10.155 -11.023 5.333 1.00 66.88 201 SER A C 1
ATOM 1619 O O . SER A 1 201 ? 10.936 -11.890 4.958 1.00 66.88 201 SER A O 1
ATOM 1621 N N . TYR A 1 202 ? 10.571 -9.828 5.757 1.00 68.44 202 TYR A N 1
ATOM 1622 C CA . TYR A 1 202 ? 11.971 -9.415 5.887 1.00 68.44 202 TYR A CA 1
ATOM 1623 C C . TYR A 1 202 ? 12.408 -9.212 7.347 1.00 68.44 202 TYR A C 1
ATOM 1625 O O . TYR A 1 202 ? 13.372 -8.502 7.625 1.00 68.44 202 TYR A O 1
AT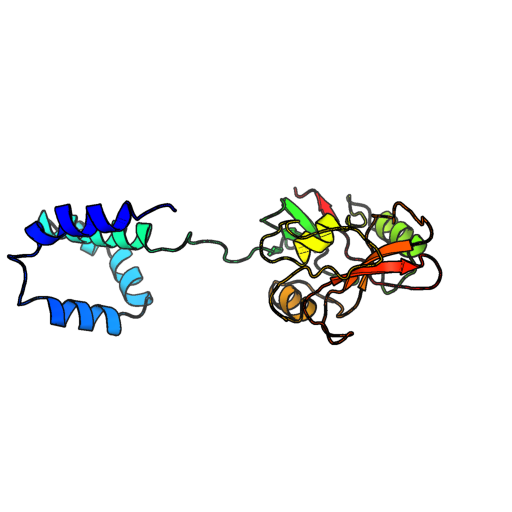OM 1633 N N . GLY A 1 203 ? 11.665 -9.769 8.303 1.00 70.50 203 GLY A N 1
ATOM 1634 C CA . GLY A 1 203 ? 11.934 -9.700 9.740 1.00 70.50 203 GLY A CA 1
ATOM 1635 C C . GLY A 1 203 ? 11.737 -8.319 10.371 1.00 70.50 203 GLY A C 1
ATOM 1636 O O . GLY A 1 203 ? 11.914 -8.181 11.585 1.00 70.50 203 GLY A O 1
ATOM 1637 N N . THR A 1 204 ? 11.356 -7.299 9.594 1.00 74.50 204 THR A N 1
ATOM 1638 C CA . THR A 1 204 ? 11.173 -5.933 10.095 1.00 74.50 204 THR A CA 1
ATOM 1639 C C . THR A 1 204 ? 9.813 -5.786 10.753 1.00 74.50 204 THR A C 1
ATOM 1641 O O . THR A 1 204 ? 9.763 -5.404 11.912 1.00 74.50 204 THR A O 1
ATOM 1644 N N . GLY A 1 205 ? 8.721 -6.142 10.068 1.00 74.19 205 GLY A N 1
ATOM 1645 C CA . GLY A 1 205 ? 7.363 -6.021 10.595 1.00 74.19 205 GLY A CA 1
ATOM 1646 C C . GLY A 1 205 ? 7.020 -4.596 11.027 1.00 74.19 205 GLY A C 1
ATOM 1647 O O . GLY A 1 205 ? 6.263 -4.435 11.954 1.00 74.19 205 GLY A O 1
ATOM 1648 N N . HIS A 1 206 ? 7.624 -3.554 10.463 1.00 81.44 206 HIS A N 1
ATOM 1649 C CA . HIS A 1 206 ? 7.260 -2.152 10.751 1.00 81.44 206 HIS A CA 1
ATOM 1650 C C . HIS A 1 206 ? 6.573 -1.481 9.560 1.00 81.44 206 HIS A C 1
ATOM 1652 O O . HIS A 1 206 ? 6.105 -0.352 9.670 1.00 81.44 206 HIS A O 1
ATOM 1658 N N . GLY A 1 207 ? 6.578 -2.173 8.419 1.00 87.62 207 GLY A N 1
ATOM 1659 C CA . GLY A 1 207 ? 6.484 -1.582 7.099 1.00 87.62 207 GLY A CA 1
ATOM 1660 C C . GLY A 1 207 ? 7.614 -0.591 6.830 1.00 87.62 207 GLY A C 1
ATOM 1661 O O . GLY A 1 207 ? 7.964 0.229 7.678 1.00 87.62 207 GLY A O 1
ATOM 1662 N N . TYR A 1 208 ? 8.253 -0.686 5.672 1.00 91.25 208 TYR A N 1
ATOM 1663 C CA . TYR A 1 208 ? 9.345 0.226 5.344 1.00 91.25 208 TYR A CA 1
ATOM 1664 C C . TYR A 1 208 ? 9.397 0.547 3.870 1.00 91.25 208 TYR A C 1
ATOM 1666 O O . TYR A 1 208 ? 9.076 -0.281 3.019 1.00 91.25 208 TYR A O 1
ATOM 1674 N N . VAL A 1 209 ? 9.819 1.771 3.617 1.00 94.06 209 VAL A N 1
ATOM 1675 C CA . VAL A 1 209 ? 10.046 2.332 2.302 1.00 94.06 209 VAL A CA 1
ATOM 1676 C C . VAL A 1 209 ? 11.439 1.926 1.842 1.00 94.06 209 VAL A C 1
ATOM 1678 O O . VAL A 1 209 ? 12.397 1.942 2.621 1.00 94.06 209 VAL A O 1
ATOM 1681 N N . ASN A 1 210 ? 11.531 1.514 0.585 1.00 93.75 210 ASN A N 1
ATOM 1682 C CA . ASN A 1 210 ? 12.773 1.136 -0.071 1.00 93.75 210 ASN A CA 1
ATOM 1683 C C . ASN A 1 210 ? 12.671 1.438 -1.569 1.00 93.75 210 ASN A C 1
ATOM 1685 O O . ASN A 1 210 ? 11.580 1.707 -2.066 1.00 93.75 210 ASN A O 1
ATOM 1689 N N . THR A 1 211 ? 13.772 1.339 -2.298 1.00 94.62 211 THR A N 1
ATOM 1690 C CA . THR A 1 211 ? 13.761 1.334 -3.761 1.00 94.62 211 THR A CA 1
ATOM 1691 C C . THR A 1 211 ? 13.897 -0.087 -4.300 1.00 94.62 211 THR A C 1
ATOM 1693 O O . THR A 1 211 ? 14.396 -0.995 -3.627 1.00 94.62 211 THR A O 1
ATOM 1696 N N . SER A 1 212 ? 13.417 -0.303 -5.521 1.00 95.25 212 SER A N 1
ATOM 1697 C CA . SER A 1 212 ? 13.577 -1.558 -6.245 1.00 95.25 212 SER A CA 1
ATOM 1698 C C . SER A 1 212 ? 13.826 -1.295 -7.721 1.00 95.25 212 SER A C 1
ATOM 1700 O O . SER A 1 212 ? 13.230 -0.389 -8.293 1.00 95.25 212 SER A O 1
ATOM 1702 N N . ASP A 1 213 ? 14.661 -2.130 -8.339 1.00 97.19 213 ASP A N 1
ATOM 1703 C CA . ASP A 1 213 ? 14.901 -2.101 -9.782 1.00 97.19 213 ASP A CA 1
ATOM 1704 C C . ASP A 1 213 ? 13.631 -2.465 -10.557 1.00 97.19 213 ASP A C 1
ATOM 1706 O O . ASP A 1 213 ? 12.973 -3.471 -10.262 1.00 97.19 213 ASP A O 1
ATOM 1710 N N . ASN A 1 214 ? 13.305 -1.620 -11.534 1.00 95.56 214 ASN A N 1
ATOM 1711 C CA . ASN A 1 214 ? 12.058 -1.645 -12.291 1.00 95.56 214 ASN A CA 1
ATOM 1712 C C . ASN A 1 214 ? 11.890 -2.904 -13.153 1.00 95.56 214 ASN A C 1
ATOM 1714 O O . ASN A 1 214 ? 10.755 -3.310 -13.421 1.00 95.56 214 ASN A O 1
ATOM 1718 N N . SER A 1 215 ? 13.002 -3.500 -13.594 1.00 95.06 215 SER A N 1
ATOM 1719 C CA . SER A 1 215 ? 13.030 -4.610 -14.557 1.00 95.06 215 SER A CA 1
ATOM 1720 C C . SER A 1 215 ? 13.401 -5.941 -13.911 1.00 95.06 215 SER A C 1
ATOM 1722 O O . SER A 1 215 ? 12.894 -6.986 -14.318 1.00 95.06 215 SER A O 1
ATOM 1724 N N . ASN A 1 216 ? 14.269 -5.910 -12.900 1.00 95.19 216 ASN A N 1
ATOM 1725 C CA . ASN A 1 216 ? 14.850 -7.107 -12.293 1.00 95.19 216 ASN A CA 1
ATOM 1726 C C . ASN A 1 216 ? 13.993 -7.703 -11.172 1.00 95.19 216 ASN A C 1
ATOM 1728 O O . ASN A 1 216 ? 14.181 -8.863 -10.798 1.00 95.19 216 ASN A O 1
ATOM 1732 N N . PHE A 1 217 ? 13.047 -6.934 -10.632 1.00 96.31 217 PHE A N 1
ATOM 1733 C CA . PHE A 1 217 ? 12.155 -7.399 -9.579 1.00 96.31 217 PHE A CA 1
ATOM 1734 C C . PHE A 1 217 ? 10.698 -7.307 -9.994 1.00 96.31 217 PHE A C 1
ATOM 1736 O O . PHE A 1 217 ? 10.287 -6.506 -10.829 1.00 96.31 217 PHE A O 1
ATOM 1743 N N . SER A 1 218 ? 9.897 -8.160 -9.373 1.00 97.00 218 SER A N 1
ATOM 1744 C CA . SER A 1 218 ? 8.448 -8.114 -9.467 1.00 97.00 218 SER A CA 1
ATOM 1745 C C . SER A 1 218 ? 7.883 -7.939 -8.067 1.00 97.00 218 SER A C 1
ATOM 1747 O O . SER A 1 218 ? 8.367 -8.593 -7.146 1.00 97.00 218 SER A O 1
ATOM 1749 N N . HIS A 1 219 ? 6.872 -7.093 -7.908 1.00 96.75 219 HIS A N 1
ATOM 1750 C CA . HIS A 1 219 ? 6.199 -6.807 -6.637 1.00 96.75 219 HIS A CA 1
ATOM 1751 C C . HIS A 1 219 ? 4.690 -6.729 -6.860 1.00 96.75 219 HIS A C 1
ATOM 1753 O O . HIS A 1 219 ? 4.222 -6.771 -8.000 1.00 96.75 219 HIS A O 1
ATOM 1759 N N . TYR A 1 220 ? 3.927 -6.671 -5.772 1.00 97.38 220 TYR A N 1
ATOM 1760 C CA . TYR A 1 220 ? 2.472 -6.587 -5.841 1.00 97.38 220 TYR A CA 1
ATOM 1761 C C . TYR A 1 220 ? 2.002 -5.159 -6.119 1.00 97.38 220 TYR A C 1
ATOM 1763 O O . TYR A 1 220 ? 2.755 -4.189 -6.006 1.00 97.38 220 TYR A O 1
ATOM 1771 N N . VAL A 1 221 ? 0.728 -5.032 -6.472 1.00 97.12 221 VAL A N 1
ATOM 1772 C CA . VAL A 1 221 ? 0.101 -3.761 -6.828 1.00 97.12 221 VAL A CA 1
ATOM 1773 C C . VAL A 1 221 ? -1.159 -3.579 -6.003 1.00 97.12 221 VAL A C 1
ATOM 1775 O O . VAL A 1 221 ? -2.030 -4.449 -6.007 1.00 97.12 221 VAL A O 1
ATOM 1778 N N . TRP A 1 222 ? -1.264 -2.433 -5.329 1.00 97.44 222 TRP A N 1
ATOM 1779 C CA . TRP A 1 222 ? -2.451 -2.058 -4.567 1.00 97.44 222 TRP A CA 1
ATOM 1780 C C . TRP A 1 222 ? -3.078 -0.804 -5.174 1.00 97.44 222 TRP A C 1
ATOM 1782 O O . TRP A 1 222 ? -2.644 0.304 -4.865 1.00 97.44 222 TRP A O 1
ATOM 1792 N N . PRO A 1 223 ? -4.063 -0.960 -6.075 1.00 97.94 223 PRO A N 1
ATOM 1793 C CA . PRO A 1 223 ? -4.645 0.176 -6.769 1.00 97.94 223 PRO A CA 1
ATOM 1794 C C . PRO A 1 223 ? -5.356 1.131 -5.811 1.00 97.94 223 PRO A C 1
ATOM 1796 O O . PRO A 1 223 ? -6.074 0.698 -4.901 1.00 97.94 223 PRO A O 1
ATOM 1799 N N . VAL A 1 224 ? -5.199 2.422 -6.086 1.00 98.31 224 VAL A N 1
ATOM 1800 C CA . VAL A 1 224 ? -5.845 3.524 -5.370 1.00 98.31 224 VAL A CA 1
ATOM 1801 C C . VAL A 1 224 ? -6.581 4.425 -6.358 1.00 98.31 224 VAL A C 1
ATOM 1803 O O . VAL A 1 224 ? -6.250 4.462 -7.546 1.00 98.31 224 VAL A O 1
ATOM 1806 N N . ARG A 1 225 ? -7.582 5.158 -5.881 1.00 97.56 225 ARG A N 1
ATOM 1807 C CA . ARG A 1 225 ? -8.231 6.249 -6.615 1.00 97.56 225 ARG A CA 1
ATOM 1808 C C . ARG A 1 225 ? -8.732 7.331 -5.647 1.00 97.56 225 ARG A C 1
ATOM 1810 O O . ARG A 1 225 ? -8.826 7.067 -4.447 1.00 97.56 225 ARG A O 1
ATOM 1817 N N . PRO A 1 226 ? -9.069 8.539 -6.134 1.00 96.38 226 PRO A N 1
ATOM 1818 C CA . PRO A 1 226 ? -9.776 9.527 -5.321 1.00 96.38 226 PRO A CA 1
ATOM 1819 C C . PRO A 1 226 ? -11.112 8.972 -4.808 1.00 96.38 226 PRO A C 1
ATOM 1821 O O . PRO A 1 226 ? -11.791 8.248 -5.540 1.00 96.38 226 PRO A O 1
ATOM 1824 N N . GLY A 1 227 ? -11.486 9.301 -3.572 1.00 89.94 227 GLY A N 1
ATOM 1825 C CA . GLY A 1 227 ? -12.791 8.936 -3.022 1.00 89.94 227 GLY A CA 1
ATOM 1826 C C . GLY A 1 227 ? -13.949 9.657 -3.708 1.00 89.94 227 GLY A C 1
ATOM 1827 O O . GLY A 1 227 ? -13.769 10.736 -4.282 1.00 89.94 227 GLY A O 1
ATOM 1828 N N . ARG A 1 228 ? -15.121 9.021 -3.672 1.00 76.81 228 ARG A N 1
ATOM 1829 C CA . ARG A 1 228 ? -16.384 9.557 -4.200 1.00 76.81 228 ARG A CA 1
ATOM 1830 C C . ARG A 1 228 ? -17.066 10.557 -3.271 1.00 76.81 228 ARG A C 1
ATOM 1832 O O . ARG A 1 228 ? -16.947 10.410 -2.034 1.00 76.81 228 ARG A O 1
#

Sequence (228 aa):
MEIDYAVIVYHNFLVPAFDNIRIFMLPLVIRLFFKAEKSEVYRLLRSKEIFKMSSSRGILFVLLLLAVVLYTAPSAYSEWRFKDNGDGSMTDTLTGLEWKKDANACDKVNWEGAKACVNRLGSGWRLPTIEELYRLCNDKGSTEGLVLNANYKVYCRIKKIDIASLLRKDGFTSVQSSYYWSETEDKDNPSLTWVIGMGDSYGTGHGYVNTSDNSNFSHYVWPVRPGR

InterPro domains:
  IPR011460 Lcl, C-terminal [PF07603] (90-225)
  IPR016187 C-type lectin fold [SSF56436] (71-143)

Radius of gyration: 25.97 Å; chains: 1; bounding box: 59×39×72 Å

Foldseek 3Di:
DDPDPPVVCCPPPVVVVCPPPPDPCVVVVVVCVVPDDPVVVVVVVPDCVLVVPPDPVSVVVVVVVVVCCVVVVDVPDPPALWDDPVPQWTARVLPQKIWGLAQQQQPWFFQVSLQVSQVVVDPQWGFAAPLQVLLLLAPNSHCPQPDDDQVDKTFSAPDQAQQQVVVVVSRRPNRDQAKEFHPAADPVDNQKGKIWGRGCPVPRNRIIIHIDGRPPGIGGTIIMGRHD

pLDDT: mean 77.68, std 22.22, range [33.94, 98.31]

Secondary structure (DSSP, 8-state):
----HHHHHIIIIIGGGSTTS-SSSHHHHHHHHTT--HHHHHHHHHSGGGGG---HHHHHHHHHHHHHHHHHS-S---S-SEEE-SSSEEEETTTTEEEESBS-SS-SB-HHHHHHHHHHH-TT-BPPPHHHHHHHHSTT---TT----TTS-EES-SS---HHHHHHHTT-BS--SSEEEEEEE-SS-TTEEEEEE-SSTTS--S-EEEEEETTT--BB---EEE--